Protein AF-0000000087656153 (afdb_homodimer)

InterPro domains:
  IPR001079 Galectin, carbohydrate recognition domain [PF00337] (10-89)
  IPR001079 Galectin, carbohydrate recognition domain [PS51304] (1-108)
  IPR001079 Galectin, carbohydrate recognition domain [SM00276] (2-106)
  IPR001079 Galectin, carbohydrate recognition domain [SM00908] (3-105)
  IPR001079 Galectin, carbohydrate recognition domain [cd00070] (10-89)
  IPR013320 Concanavalin A-like lectin/glucanase domain superfamily [SSF49899] (10-91)
  IPR044156 Galectin-like [PTHR11346] (10-90)

Foldseek 3Di:
DPPVVPPFDKDWDFDADPVGKTLKIWIKFAWDQDPDPPPRDIDFIFIWIWIGDPNDIDDIDTDDHRPDDPPWAKDWDWDDDQQWIWIWIGTPVGPDRSDTDTGRRGHD/DPPVVPPFDKDWDFDADPVGKTLKIWIKDAWDQDPDPDPRDIDFIFIWIWIADPNDIDDIDTDDHRPDDPPWAKDWDWDDDQQWIWIWIGTPVGPDGSDTDTGRRGDD

Solvent-accessible surface area (backbone atoms only — not comparable to full-atom values): 12040 Å² total; per-residue (Å²): 127,62,79,80,63,56,64,81,64,39,46,38,43,32,36,27,42,80,86,65,32,30,63,36,36,39,33,58,38,65,68,36,74,51,86,66,92,57,68,98,46,66,44,76,30,21,32,38,37,33,31,31,54,91,90,34,72,56,74,78,39,50,78,60,75,43,68,76,49,91,83,52,27,31,38,37,37,40,31,54,51,90,44,23,36,39,35,32,42,24,35,65,91,39,89,56,66,77,51,63,49,72,41,70,35,76,79,117,127,60,80,82,65,54,63,81,65,38,45,37,42,33,38,26,39,81,86,63,32,30,64,37,36,41,34,57,38,65,68,36,73,51,86,66,93,59,68,98,47,65,45,77,30,20,32,39,34,33,32,30,54,91,88,35,73,55,74,77,40,50,77,59,74,44,71,75,47,90,83,52,26,31,38,36,38,40,30,55,51,92,46,24,37,39,35,35,40,24,34,64,91,39,92,54,64,78,53,64,49,72,41,69,36,76,83,118

Structure (mmCIF, N/CA/C/O backbone):
data_AF-0000000087656153-model_v1
#
loop_
_entity.id
_entity.type
_entity.pdbx_description
1 polymer Galectin
#
loop_
_atom_site.group_PDB
_atom_site.id
_atom_site.type_symbol
_atom_site.label_atom_id
_atom_site.label_alt_id
_atom_site.label_comp_id
_atom_site.label_asym_id
_atom_site.label_entity_id
_atom_site.label_seq_id
_atom_site.pdbx_PDB_ins_code
_atom_site.Cartn_x
_atom_site.Cartn_y
_atom_site.Cartn_z
_atom_site.occupancy
_atom_site.B_iso_or_equiv
_atom_site.auth_seq_id
_atom_site.auth_comp_id
_atom_site.auth_asym_id
_atom_site.auth_atom_id
_atom_site.pdbx_PDB_model_num
ATOM 1 N N . MET A 1 1 ? 7.926 20.406 20.406 1 26.75 1 MET A N 1
ATOM 2 C CA . MET A 1 1 ? 8.109 19.219 19.578 1 26.75 1 MET A CA 1
ATOM 3 C C . MET A 1 1 ? 8.336 19.609 18.125 1 26.75 1 MET A C 1
ATOM 5 O O . MET A 1 1 ? 7.613 20.438 17.578 1 26.75 1 MET A O 1
ATOM 9 N N . ASP A 1 2 ? 9.578 19.625 17.562 1 32.78 2 ASP A N 1
ATOM 10 C CA . ASP A 1 2 ? 9.961 20.062 16.219 1 32.78 2 ASP A CA 1
ATOM 11 C C . ASP A 1 2 ? 8.961 19.578 15.18 1 32.78 2 ASP A C 1
ATOM 13 O O . ASP A 1 2 ? 8.688 18.391 15.086 1 32.78 2 ASP A O 1
ATOM 17 N N . PRO A 1 3 ? 8.055 20.359 14.781 1 37.44 3 PRO A N 1
ATOM 18 C CA . PRO A 1 3 ? 7.051 19.906 13.812 1 37.44 3 PRO A CA 1
ATOM 19 C C . PRO A 1 3 ? 7.645 19.062 12.688 1 37.44 3 PRO A C 1
ATOM 21 O O . PRO A 1 3 ? 6.914 18.359 11.992 1 37.44 3 PRO A O 1
ATOM 24 N N . ASN A 1 4 ? 8.844 19.328 12.281 1 39.09 4 ASN A N 1
ATOM 25 C CA . ASN A 1 4 ? 9.75 18.578 11.414 1 39.09 4 ASN A CA 1
ATOM 26 C C . ASN A 1 4 ? 10.164 17.25 12.047 1 39.09 4 ASN A C 1
ATOM 28 O O . ASN A 1 4 ? 10.922 16.484 11.445 1 39.09 4 ASN A O 1
ATOM 32 N N . ASP A 1 5 ? 10.359 17.188 13.289 1 42.78 5 ASP A N 1
ATOM 33 C CA . ASP A 1 5 ? 10.648 15.953 14.016 1 42.78 5 ASP A CA 1
ATOM 34 C C . ASP A 1 5 ? 9.602 14.883 13.719 1 42.78 5 ASP A C 1
ATOM 36 O O . ASP A 1 5 ? 9.242 14.094 14.594 1 42.78 5 ASP A O 1
ATOM 40 N N . VAL A 1 6 ? 8.586 15.227 12.781 1 44.97 6 VAL A N 1
ATOM 41 C CA . VAL A 1 6 ? 7.5 14.344 12.367 1 44.97 6 VAL A CA 1
ATOM 42 C C . VAL A 1 6 ? 8.016 12.906 12.242 1 44.97 6 VAL A C 1
ATOM 44 O O . VAL A 1 6 ? 8.961 12.641 11.5 1 44.97 6 VAL A O 1
ATOM 47 N N . GLY A 1 7 ? 8.18 12.227 13.281 1 53.41 7 GLY A N 1
ATOM 48 C CA . GLY A 1 7 ? 8.539 10.812 13.234 1 53.41 7 GLY A CA 1
ATOM 49 C C . GLY A 1 7 ? 8.414 10.219 11.844 1 53.41 7 GLY A C 1
ATOM 50 O O . GLY A 1 7 ? 7.652 10.719 11.008 1 53.41 7 GLY A O 1
ATOM 51 N N . SER A 1 8 ? 9.656 9.656 11.258 1 6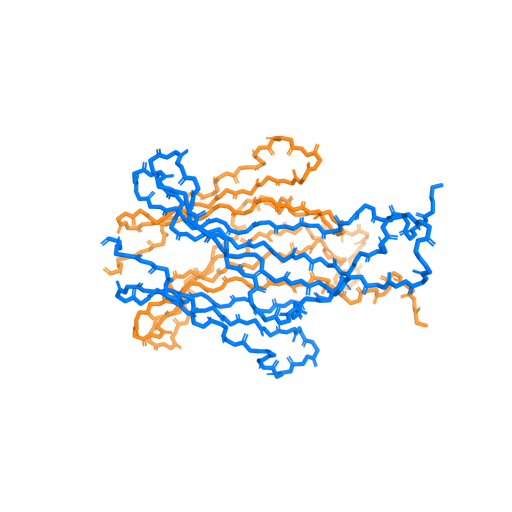5.31 8 SER A N 1
ATOM 52 C CA . SER A 1 8 ? 9.914 9.125 9.922 1 65.31 8 SER A CA 1
ATOM 53 C C . SER A 1 8 ? 8.727 8.312 9.422 1 65.31 8 SER A C 1
ATOM 55 O O . SER A 1 8 ? 8.266 7.387 10.094 1 65.31 8 SER A O 1
ATOM 57 N N . PHE A 1 9 ? 7.836 9.039 8.672 1 81 9 PHE A N 1
ATOM 58 C CA . PHE A 1 9 ? 6.781 8.312 7.977 1 81 9 PHE A CA 1
ATOM 59 C C . PHE A 1 9 ? 7.328 7.043 7.332 1 81 9 PHE A C 1
ATOM 61 O O . PHE A 1 9 ? 8.312 7.09 6.598 1 81 9 PHE A O 1
ATOM 68 N N . ARG A 1 10 ? 6.891 6.016 7.949 1 90.06 10 ARG A N 1
ATOM 69 C CA . ARG A 1 10 ? 7.266 4.707 7.426 1 90.06 10 ARG A CA 1
ATOM 70 C C . ARG A 1 10 ? 6.035 3.82 7.242 1 90.06 10 ARG A C 1
ATOM 72 O O . ARG A 1 10 ? 5.117 3.848 8.062 1 90.06 10 ARG A O 1
ATOM 79 N N . PHE A 1 11 ? 6.02 3.045 6.156 1 94.62 11 PHE A N 1
ATOM 80 C CA . PHE A 1 11 ? 4.922 2.096 6.023 1 94.62 11 PHE A CA 1
ATOM 81 C C . PHE A 1 11 ? 5.391 0.813 5.348 1 94.62 11 PHE A C 1
ATOM 83 O O . PHE A 1 11 ? 6.426 0.804 4.672 1 94.62 11 PHE A O 1
ATOM 90 N N . ASN A 1 12 ? 4.707 -0.235 5.664 1 96 12 ASN A N 1
ATOM 91 C CA . ASN A 1 12 ? 4.918 -1.533 5.031 1 96 12 ASN A CA 1
ATOM 92 C C . ASN A 1 12 ? 3.674 -2.006 4.285 1 96 12 ASN A C 1
ATOM 94 O O . ASN A 1 12 ? 2.551 -1.805 4.754 1 96 12 ASN A O 1
ATOM 98 N N . VAL A 1 13 ? 3.904 -2.584 3.18 1 96.12 13 VAL A N 1
ATOM 99 C CA . VAL A 1 13 ? 2.881 -3.375 2.506 1 96.12 13 VAL A CA 1
ATOM 100 C C . VAL A 1 13 ? 3.33 -4.832 2.412 1 96.12 13 VAL A C 1
ATOM 102 O O . VAL A 1 13 ? 4.375 -5.129 1.83 1 96.12 13 VAL A O 1
ATOM 105 N N . ASN A 1 14 ? 2.557 -5.707 3.029 1 95.25 14 ASN A N 1
ATOM 106 C CA . ASN A 1 14 ? 2.852 -7.133 3.016 1 95.25 14 ASN A CA 1
ATOM 107 C C . ASN A 1 14 ? 1.792 -7.922 2.25 1 95.25 14 ASN A C 1
ATOM 109 O O . ASN A 1 14 ? 0.604 -7.836 2.564 1 95.25 14 ASN A O 1
ATOM 113 N N . LEU A 1 15 ? 2.215 -8.602 1.21 1 94.38 15 LEU A N 1
ATOM 114 C CA . LEU A 1 15 ? 1.359 -9.57 0.54 1 94.38 15 LEU A CA 1
ATOM 115 C C . LEU A 1 15 ? 1.586 -10.977 1.099 1 94.38 15 LEU A C 1
ATOM 117 O O . LEU A 1 15 ? 2.691 -11.508 1.009 1 94.38 15 LEU A O 1
ATOM 121 N N . LEU A 1 16 ? 0.531 -11.5 1.577 1 92.62 16 LEU A N 1
ATOM 122 C CA . LEU A 1 16 ? 0.664 -12.789 2.256 1 92.62 16 LEU A CA 1
ATOM 123 C C . LEU A 1 16 ? 0.12 -13.922 1.388 1 92.62 16 LEU A C 1
ATOM 125 O O . LEU A 1 16 ? -0.883 -13.742 0.692 1 92.62 16 LEU A O 1
ATOM 129 N N . LYS A 1 17 ? 0.775 -15.016 1.55 1 90.56 17 LYS A N 1
ATOM 130 C CA . LYS A 1 17 ? 0.255 -16.266 0.994 1 90.56 17 LYS A CA 1
ATOM 131 C C . LYS A 1 17 ? -0.751 -16.906 1.942 1 90.56 17 LYS A C 1
ATOM 133 O O . LYS A 1 17 ? -0.911 -16.469 3.082 1 90.56 17 LYS A O 1
ATOM 138 N N . LYS A 1 18 ? -1.361 -17.906 1.398 1 87.44 18 LYS A N 1
ATOM 139 C CA . LYS A 1 18 ? -2.365 -18.625 2.182 1 87.44 18 LYS A CA 1
ATOM 140 C C . LYS A 1 18 ? -1.754 -19.219 3.447 1 87.44 18 LYS A C 1
ATOM 142 O O . LYS A 1 18 ? -2.404 -19.266 4.492 1 87.44 18 LYS A O 1
ATOM 147 N N . ASN A 1 19 ? -0.51 -19.609 3.361 1 90.5 19 ASN A N 1
ATOM 148 C CA . ASN A 1 19 ? 0.137 -20.281 4.48 1 90.5 19 ASN A CA 1
ATOM 149 C C . ASN A 1 19 ? 0.689 -19.281 5.496 1 90.5 19 ASN A C 1
ATOM 151 O O . ASN A 1 19 ? 1.312 -19.672 6.484 1 90.5 19 ASN A O 1
ATOM 155 N N . GLY A 1 20 ? 0.536 -18.062 5.195 1 91.31 20 GLY A N 1
ATOM 156 C CA . GLY A 1 20 ? 0.975 -17.047 6.137 1 91.31 20 GLY A CA 1
ATOM 157 C C . GLY A 1 20 ? 2.318 -16.438 5.777 1 91.31 20 GLY A C 1
ATOM 158 O O . GLY A 1 20 ? 2.73 -15.438 6.363 1 91.31 20 GLY A O 1
ATOM 159 N N . ASP A 1 21 ? 3.039 -17.125 4.852 1 93 21 ASP A N 1
ATOM 160 C CA . ASP A 1 21 ? 4.297 -16.547 4.387 1 93 21 ASP A CA 1
ATOM 161 C C . ASP A 1 21 ? 4.066 -15.18 3.752 1 93 21 ASP A C 1
ATOM 163 O O . ASP A 1 21 ? 2.996 -14.922 3.195 1 93 21 ASP A O 1
ATOM 167 N N . ILE A 1 22 ? 5.09 -14.328 3.943 1 94.5 22 ILE A N 1
ATOM 168 C CA . ILE A 1 22 ? 5.07 -13.062 3.229 1 94.5 22 ILE A CA 1
ATOM 169 C C . ILE A 1 22 ? 5.754 -13.219 1.873 1 94.5 22 ILE A C 1
ATOM 171 O O . ILE A 1 22 ? 6.973 -13.406 1.804 1 94.5 22 ILE A O 1
ATOM 175 N N . ALA A 1 23 ? 4.887 -13.141 0.835 1 92.62 23 ALA A N 1
ATOM 176 C CA . ALA A 1 23 ? 5.434 -13.273 -0.515 1 92.62 23 ALA A CA 1
ATOM 177 C C . ALA A 1 23 ? 6.203 -12.016 -0.919 1 92.62 23 ALA A C 1
ATOM 179 O O . ALA A 1 23 ? 7.215 -12.102 -1.616 1 92.62 23 ALA A O 1
ATOM 180 N N . LEU A 1 24 ? 5.734 -10.906 -0.471 1 93 24 LEU A N 1
ATOM 181 C CA . LEU A 1 24 ? 6.371 -9.625 -0.755 1 93 24 LEU A CA 1
ATOM 182 C C . LEU A 1 24 ? 6.227 -8.672 0.428 1 93 24 LEU A C 1
ATOM 184 O O . LEU A 1 24 ? 5.109 -8.359 0.849 1 93 24 LEU A O 1
ATOM 188 N N . HIS A 1 25 ? 7.312 -8.359 0.999 1 95 25 HIS A N 1
ATOM 189 C CA . HIS A 1 25 ? 7.441 -7.258 1.946 1 95 25 HIS A CA 1
ATOM 190 C C . HIS A 1 25 ? 7.984 -6.004 1.267 1 95 25 HIS A C 1
ATOM 192 O O . HIS A 1 25 ? 9.094 -6.02 0.722 1 95 25 HIS A O 1
ATOM 198 N N . PHE A 1 26 ? 7.184 -5.016 1.23 1 94.06 26 PHE A N 1
ATOM 199 C CA . PHE A 1 26 ? 7.488 -3.752 0.567 1 94.06 26 PHE A CA 1
ATOM 200 C C . PHE A 1 26 ? 7.578 -2.617 1.58 1 94.06 26 PHE A C 1
ATOM 202 O O . PHE A 1 26 ? 6.605 -2.318 2.275 1 94.06 26 PHE A O 1
ATOM 209 N N . ASN A 1 27 ? 8.82 -1.964 1.619 1 94.88 27 ASN A N 1
ATOM 210 C CA . ASN A 1 27 ? 9.07 -0.984 2.67 1 94.88 27 ASN A CA 1
ATOM 211 C C . ASN A 1 27 ? 9.914 0.18 2.158 1 94.88 27 ASN A C 1
ATOM 213 O O . ASN A 1 27 ? 11.141 0.086 2.102 1 94.88 27 ASN A O 1
ATOM 217 N N . PRO A 1 28 ? 9.289 1.3 1.807 1 93.69 28 PRO A N 1
ATOM 218 C CA . PRO A 1 28 ? 10.055 2.488 1.429 1 93.69 28 PRO A CA 1
ATOM 219 C C . PRO A 1 28 ? 10.766 3.135 2.615 1 93.69 28 PRO A C 1
ATOM 221 O O . PRO A 1 28 ? 10.164 3.314 3.678 1 93.69 28 PRO A O 1
ATOM 224 N N . ARG A 1 29 ? 12.008 3.369 2.42 1 92.31 29 ARG A N 1
ATOM 225 C CA . ARG A 1 29 ? 12.82 4.094 3.387 1 92.31 29 ARG A CA 1
ATOM 226 C C . ARG A 1 29 ? 13.195 5.477 2.859 1 92.31 29 ARG A C 1
ATOM 228 O O . ARG A 1 29 ? 13.602 5.617 1.704 1 92.31 29 ARG A O 1
ATOM 235 N N . PHE A 1 30 ? 13 6.449 3.715 1 91.5 30 PHE A N 1
ATOM 236 C CA . PHE A 1 30 ? 13.242 7.816 3.268 1 91.5 30 PHE A CA 1
ATOM 237 C C . PHE A 1 30 ? 14.648 8.266 3.658 1 91.5 30 PHE A C 1
ATOM 239 O O . PHE A 1 30 ? 15.32 7.602 4.445 1 91.5 30 PHE A O 1
ATOM 246 N N . ASP A 1 31 ? 14.945 9.445 3.004 1 89.81 31 ASP A N 1
ATOM 247 C CA . ASP A 1 31 ? 16.281 9.969 3.244 1 89.81 31 ASP A CA 1
ATOM 248 C C . ASP A 1 31 ? 16.547 10.164 4.738 1 89.81 31 ASP A C 1
ATOM 250 O O . ASP A 1 31 ? 15.648 10.586 5.477 1 89.81 31 ASP A O 1
ATOM 254 N N . GLU A 1 32 ? 17.719 9.703 5.137 1 85.06 32 GLU A N 1
ATOM 255 C CA . GLU A 1 32 ? 18.094 9.867 6.539 1 85.06 32 GLU A CA 1
ATOM 256 C C . GLU A 1 32 ? 19.422 10.609 6.668 1 85.06 32 GLU A C 1
ATOM 258 O O . GLU A 1 32 ? 20.328 10.43 5.848 1 85.06 32 GLU A O 1
ATOM 263 N N . LYS A 1 33 ? 19.406 11.516 7.68 1 82.69 33 LYS A N 1
ATOM 264 C CA . LYS A 1 33 ? 20.688 12.148 7.977 1 82.69 33 LYS A CA 1
ATOM 265 C C . LYS A 1 33 ? 21.672 11.141 8.57 1 82.69 33 LYS A C 1
ATOM 267 O O . LYS A 1 33 ? 21.312 10.336 9.43 1 82.69 33 LYS A O 1
ATOM 272 N N . ALA A 1 34 ? 22.797 11.016 7.941 1 74.75 34 ALA A N 1
ATOM 273 C CA . ALA A 1 34 ? 23.797 10.086 8.469 1 74.75 34 ALA A CA 1
ATOM 274 C C . ALA A 1 34 ? 24.172 10.445 9.906 1 74.75 34 ALA A C 1
ATOM 276 O O . ALA A 1 34 ? 24.297 11.617 10.25 1 74.75 34 ALA A O 1
ATOM 277 N N . LYS A 1 35 ? 24.031 9.32 10.75 1 66 35 LYS A N 1
ATOM 278 C CA . LYS A 1 35 ? 24.391 9.445 12.156 1 66 35 LYS A CA 1
ATOM 279 C C . LYS A 1 35 ? 25.906 9.484 12.336 1 66 35 LYS A C 1
ATOM 281 O O . LYS A 1 35 ? 26.641 8.805 11.617 1 66 35 LYS A O 1
ATOM 286 N N . GLY A 1 36 ? 26.453 10.453 13.078 1 64.44 36 GLY A N 1
ATOM 287 C CA . GLY A 1 36 ? 27.844 10.586 13.469 1 64.44 36 GLY A CA 1
ATOM 288 C C . GLY A 1 36 ? 28.516 11.82 12.891 1 64.44 36 GLY A C 1
ATOM 289 O O . GLY A 1 36 ? 27.844 12.672 12.305 1 64.44 36 GLY A O 1
ATOM 290 N N . PHE A 1 37 ? 29.812 11.773 13.156 1 66.38 37 PHE A N 1
ATOM 291 C CA . PHE A 1 37 ? 30.781 12.844 12.938 1 66.38 37 PHE A CA 1
ATOM 292 C C . PHE A 1 37 ? 30.922 13.148 11.445 1 66.38 37 PHE A C 1
ATOM 294 O O . PHE A 1 37 ? 31.719 13.992 11.055 1 66.38 37 PHE A O 1
ATOM 301 N N . ILE A 1 38 ? 30.406 12.289 10.773 1 61.5 38 ILE A N 1
ATOM 302 C CA . ILE A 1 38 ? 30.578 12.508 9.344 1 61.5 38 ILE A CA 1
ATOM 303 C C . ILE A 1 38 ? 29.609 13.594 8.867 1 61.5 38 ILE A C 1
ATOM 305 O O . ILE A 1 38 ? 28.422 13.586 9.234 1 61.5 38 ILE A O 1
ATOM 309 N N . CYS A 1 39 ? 29.984 14.68 8.266 1 63.16 39 CYS A N 1
ATOM 310 C CA . CYS A 1 39 ? 29.359 15.859 7.676 1 63.16 39 CYS A CA 1
ATOM 311 C C . CYS A 1 39 ? 27.969 15.539 7.148 1 63.16 39 CYS A C 1
ATOM 313 O O . CYS A 1 39 ? 27.609 14.367 7.016 1 63.16 39 CYS A O 1
ATOM 315 N N . GLY A 1 40 ? 27.125 16.594 6.762 1 67.31 40 GLY A N 1
ATOM 316 C CA . GLY A 1 40 ? 25.828 16.875 6.148 1 67.31 40 GLY A CA 1
ATOM 317 C C . GLY A 1 40 ? 25.438 15.859 5.09 1 67.31 40 GLY A C 1
ATOM 318 O O . GLY A 1 40 ? 24.766 16.203 4.121 1 67.31 40 GLY A O 1
ATOM 319 N N . LYS A 1 41 ? 26.109 14.539 5.367 1 82.62 41 LYS A N 1
ATOM 320 C CA . LYS A 1 41 ? 25.75 13.664 4.254 1 82.62 41 LYS A CA 1
ATOM 321 C C . LYS A 1 41 ? 24.375 13.062 4.441 1 82.62 41 LYS A C 1
ATOM 323 O O . LYS A 1 41 ? 24 12.672 5.547 1 82.62 41 LYS A O 1
ATOM 328 N N . ILE A 1 42 ? 23.547 13.008 3.494 1 86.69 42 ILE A N 1
ATOM 329 C CA . ILE A 1 42 ? 22.219 12.422 3.465 1 86.69 42 ILE A CA 1
ATOM 330 C C . ILE A 1 42 ? 22.266 11.055 2.789 1 86.69 42 ILE A C 1
ATOM 332 O O . ILE A 1 42 ? 22.781 10.922 1.679 1 86.69 42 ILE A O 1
ATOM 336 N N . LYS A 1 43 ? 22.031 9.961 3.613 1 87.31 43 LYS A N 1
ATOM 337 C CA . LYS A 1 43 ? 21.812 8.664 2.992 1 87.31 43 LYS A CA 1
ATOM 338 C C . LYS A 1 43 ? 20.516 8.641 2.188 1 87.31 43 LYS A C 1
ATOM 340 O O . LYS A 1 43 ? 19.438 8.875 2.736 1 87.31 43 LYS A O 1
ATOM 345 N N . PRO A 1 44 ? 20.672 8.406 0.868 1 90.69 44 PRO A N 1
ATOM 346 C CA . PRO A 1 44 ? 19.453 8.391 0.062 1 90.69 44 PRO A CA 1
ATOM 347 C C . PRO A 1 44 ? 18.516 7.25 0.44 1 90.69 44 PRO A C 1
ATOM 349 O O . PRO A 1 44 ? 18.969 6.152 0.777 1 90.69 44 PRO A O 1
ATOM 352 N N . GLY A 1 45 ? 17.266 7.59 0.423 1 91.31 45 GLY A N 1
ATOM 353 C CA . GLY A 1 45 ? 16.25 6.578 0.663 1 91.31 45 GLY A CA 1
ATOM 354 C C . GLY A 1 45 ? 16.234 5.488 -0.392 1 91.31 45 GLY A C 1
ATOM 355 O O . GLY A 1 45 ? 16.859 5.629 -1.446 1 91.31 45 GLY A O 1
ATOM 356 N N . CYS A 1 46 ? 15.562 4.375 -0.116 1 92 46 CYS A N 1
ATOM 357 C CA . CYS A 1 46 ? 15.367 3.246 -1.021 1 92 46 CYS A CA 1
ATOM 358 C C . CYS A 1 46 ? 14.078 2.498 -0.69 1 92 46 CYS A C 1
ATOM 360 O O . CYS A 1 46 ? 13.367 2.863 0.249 1 92 46 CYS A O 1
ATOM 362 N N . VAL A 1 47 ? 13.797 1.538 -1.59 1 92.56 47 VAL A N 1
ATOM 363 C CA . VAL A 1 47 ? 12.664 0.668 -1.296 1 92.56 47 VAL A CA 1
ATOM 364 C C . VAL A 1 47 ? 13.156 -0.74 -0.976 1 92.56 47 VAL A C 1
ATOM 366 O O . VAL A 1 47 ? 13.734 -1.411 -1.833 1 92.56 47 VAL A O 1
ATOM 369 N N . ILE A 1 48 ? 12.898 -1.096 0.332 1 93.25 48 ILE A N 1
ATOM 370 C CA . ILE A 1 48 ? 13.25 -2.459 0.708 1 93.25 48 ILE A CA 1
ATOM 371 C C . ILE A 1 48 ? 12.188 -3.428 0.196 1 93.25 48 ILE A C 1
ATOM 373 O O . ILE A 1 48 ? 10.984 -3.172 0.331 1 93.25 48 ILE A O 1
ATOM 377 N N . ARG A 1 49 ? 12.656 -4.508 -0.508 1 92.75 49 ARG A N 1
ATOM 378 C CA . ARG A 1 49 ? 11.828 -5.641 -0.892 1 92.75 49 ARG A CA 1
ATOM 379 C C . ARG A 1 49 ? 12.406 -6.949 -0.368 1 92.75 49 ARG A C 1
ATOM 381 O O . ARG A 1 49 ? 13.617 -7.16 -0.416 1 92.75 49 ARG A O 1
ATOM 388 N N . ASN A 1 50 ? 11.531 -7.688 0.234 1 93.38 50 ASN A N 1
ATOM 389 C CA . ASN A 1 50 ? 11.961 -8.953 0.831 1 93.38 50 ASN A CA 1
ATOM 390 C C . ASN A 1 50 ? 10.805 -9.938 0.94 1 93.38 50 ASN A C 1
ATOM 392 O O . ASN A 1 50 ? 9.672 -9.625 0.571 1 93.38 50 ASN A O 1
ATOM 396 N N . SER A 1 51 ? 11.125 -11.172 1.224 1 92.62 51 SER A N 1
ATOM 397 C CA . SER A 1 51 ? 10.125 -12.195 1.491 1 92.62 51 SER A CA 1
ATOM 398 C C . SER A 1 51 ? 10.383 -12.898 2.82 1 92.62 51 SER A C 1
ATOM 400 O O . SER A 1 51 ? 11.508 -12.867 3.332 1 92.62 51 SER A O 1
ATOM 402 N N . LEU A 1 52 ? 9.398 -13.312 3.434 1 94.44 52 LEU A N 1
ATOM 403 C CA . LEU A 1 52 ? 9.469 -14.141 4.637 1 94.44 52 LEU A CA 1
ATOM 404 C C . LEU A 1 52 ? 8.906 -15.531 4.375 1 94.44 52 LEU A C 1
ATOM 406 O O . LEU A 1 52 ? 7.707 -15.688 4.141 1 94.44 52 LEU A O 1
ATOM 410 N N . VAL A 1 53 ? 9.789 -16.484 4.406 1 93.25 53 VAL A N 1
ATOM 411 C CA . VAL A 1 53 ? 9.406 -17.859 4.113 1 93.25 53 VAL A CA 1
ATOM 412 C C . VAL A 1 53 ? 9.742 -18.75 5.305 1 93.25 53 VAL A C 1
ATOM 414 O O . VAL A 1 53 ? 10.891 -18.781 5.754 1 93.25 53 VAL A O 1
ATOM 417 N N . ASN A 1 54 ? 8.719 -19.391 5.789 1 95 54 ASN A N 1
ATOM 418 C CA . ASN A 1 54 ? 8.883 -20.281 6.934 1 95 54 ASN A CA 1
ATOM 419 C C . ASN A 1 54 ? 9.562 -19.578 8.102 1 95 54 ASN A C 1
ATOM 421 O O . ASN A 1 54 ? 10.484 -20.109 8.719 1 95 54 ASN A O 1
ATOM 425 N N . GLY A 1 55 ? 9.188 -18.391 8.242 1 94.56 55 GLY A N 1
ATOM 426 C CA . GLY A 1 55 ? 9.656 -17.609 9.375 1 94.56 55 GLY A CA 1
ATOM 427 C C . GLY A 1 55 ? 11.047 -17.047 9.172 1 94.56 55 GLY A C 1
ATOM 428 O O . GLY A 1 55 ? 11.68 -16.578 10.125 1 94.56 55 GLY A O 1
ATOM 429 N N . GLU A 1 56 ? 11.531 -17.172 8.023 1 95.88 56 GLU A N 1
ATOM 430 C CA . GLU A 1 56 ? 12.867 -16.656 7.734 1 95.88 56 GLU A CA 1
ATOM 431 C C . GLU A 1 56 ? 12.828 -15.617 6.625 1 95.88 56 GLU A C 1
ATOM 433 O O . GLU A 1 56 ? 12.219 -15.844 5.574 1 95.88 56 GLU A O 1
ATOM 438 N N . TRP A 1 57 ? 13.453 -14.531 6.984 1 95.06 57 TRP A N 1
ATOM 439 C CA . TRP A 1 57 ? 13.57 -13.508 5.949 1 95.06 57 TRP A CA 1
ATOM 440 C C . TRP A 1 57 ? 14.547 -13.953 4.863 1 95.06 57 TRP A C 1
ATOM 442 O O . TRP A 1 57 ? 15.578 -14.555 5.156 1 95.06 57 TRP A O 1
ATOM 452 N N . GLY A 1 58 ? 14.164 -13.562 3.617 1 92.5 58 GLY A N 1
ATOM 453 C CA . GLY A 1 58 ? 15.109 -13.758 2.525 1 92.5 58 GLY A CA 1
ATOM 454 C C . GLY A 1 58 ? 16.141 -12.656 2.422 1 92.5 58 GLY A C 1
ATOM 455 O O . GLY A 1 58 ? 16.422 -11.961 3.402 1 92.5 58 GLY A O 1
ATOM 456 N N . ASN A 1 59 ? 16.781 -12.602 1.21 1 90.12 59 ASN A N 1
ATOM 457 C CA . ASN A 1 59 ? 17.703 -11.508 0.951 1 90.12 59 ASN A CA 1
ATOM 458 C C . ASN A 1 59 ? 16.969 -10.211 0.637 1 90.12 59 ASN A C 1
ATOM 460 O O . ASN A 1 59 ? 16.109 -10.172 -0.243 1 90.12 59 ASN A O 1
ATOM 464 N N . GLU A 1 60 ? 17.391 -9.211 1.37 1 89.38 60 GLU A N 1
ATOM 465 C CA . GLU A 1 60 ? 16.781 -7.91 1.122 1 89.38 60 GLU A CA 1
ATOM 466 C C . GLU A 1 60 ? 17.234 -7.336 -0.217 1 89.38 60 GLU A C 1
ATOM 468 O O . GLU A 1 60 ? 18.438 -7.371 -0.543 1 89.38 60 GLU A O 1
ATOM 473 N N . GLU A 1 61 ? 16.25 -6.914 -0.944 1 88.44 61 GLU A N 1
ATOM 474 C CA . GLU A 1 61 ? 16.516 -6.145 -2.152 1 88.44 61 GLU A CA 1
ATOM 475 C C . GLU A 1 61 ? 16.328 -4.648 -1.91 1 88.44 61 GLU A C 1
ATOM 477 O O . GLU A 1 61 ? 15.312 -4.227 -1.36 1 88.44 61 GLU A O 1
ATOM 482 N N . ARG A 1 62 ? 17.297 -3.809 -2.332 1 88.75 62 ARG A N 1
ATOM 483 C CA . ARG A 1 62 ? 17.266 -2.383 -2.02 1 88.75 62 ARG A CA 1
ATOM 484 C C . ARG A 1 62 ? 17.531 -1.547 -3.27 1 88.75 62 ARG A C 1
ATOM 486 O O . ARG A 1 62 ? 17.594 -0.318 -3.197 1 88.75 62 ARG A O 1
ATOM 493 N N . GLU A 1 63 ? 17.688 -2.209 -4.285 1 84.81 63 GLU A N 1
ATOM 494 C CA . GLU A 1 63 ? 18.031 -1.481 -5.5 1 84.81 63 GLU A CA 1
ATOM 495 C C . GLU A 1 63 ? 16.906 -0.549 -5.93 1 84.81 63 GLU A C 1
ATOM 497 O O . GLU A 1 63 ? 15.727 -0.886 -5.789 1 84.81 63 GLU A O 1
ATOM 502 N N . GLY A 1 64 ? 17.359 0.66 -6.426 1 83.12 64 GLY A N 1
ATOM 503 C CA . GLY A 1 64 ? 16.422 1.644 -6.922 1 83.12 64 GLY A CA 1
ATOM 504 C C . GLY A 1 64 ? 16.219 2.812 -5.977 1 83.12 64 GLY A C 1
ATOM 505 O O . GLY A 1 64 ? 16.5 2.707 -4.781 1 83.12 64 GLY A O 1
ATOM 506 N N . LYS A 1 65 ? 15.789 3.875 -6.605 1 86.06 65 LYS A N 1
ATOM 507 C CA . LYS A 1 65 ? 15.484 5.059 -5.805 1 86.06 65 LYS A CA 1
ATOM 508 C C . LYS A 1 65 ? 14.125 4.93 -5.129 1 86.06 65 LYS A C 1
ATOM 510 O O . LYS A 1 65 ? 13.281 4.148 -5.57 1 86.06 65 LYS A O 1
ATOM 515 N N . ASN A 1 66 ? 13.977 5.648 -4.031 1 90.25 66 ASN A N 1
ATOM 516 C CA . ASN A 1 66 ? 12.672 5.746 -3.387 1 90.25 66 ASN A CA 1
ATOM 517 C C . ASN A 1 66 ? 11.766 6.734 -4.109 1 90.25 66 ASN A C 1
ATOM 519 O O . ASN A 1 66 ? 12.016 7.941 -4.094 1 90.25 66 ASN A O 1
ATOM 523 N N . PRO A 1 67 ? 10.703 6.273 -4.691 1 89.81 67 PRO A N 1
ATOM 524 C CA . PRO A 1 67 ? 9.836 7.16 -5.473 1 89.81 67 PRO A CA 1
ATOM 525 C C . PRO A 1 67 ? 8.82 7.902 -4.609 1 89.81 67 PRO A C 1
ATOM 527 O O . PRO A 1 67 ? 8.07 8.742 -5.117 1 89.81 67 PRO A O 1
ATOM 530 N N . PHE A 1 68 ? 8.781 7.656 -3.365 1 90.06 68 PHE A N 1
ATOM 531 C CA . PHE A 1 68 ? 7.801 8.258 -2.465 1 90.06 68 PHE A CA 1
ATOM 532 C C . PHE A 1 68 ? 8.305 9.594 -1.932 1 90.06 68 PHE A C 1
ATOM 534 O O . PHE A 1 68 ? 9.5 9.758 -1.681 1 90.06 68 PHE A O 1
ATOM 541 N N . GLU A 1 69 ? 7.391 10.461 -1.89 1 86.38 69 GLU A N 1
ATOM 542 C CA . GLU A 1 69 ? 7.652 11.75 -1.255 1 86.38 69 GLU A CA 1
ATOM 543 C C . GLU A 1 69 ? 6.742 11.961 -0.048 1 86.38 69 GLU A C 1
ATOM 545 O O . GLU A 1 69 ? 5.543 11.695 -0.112 1 86.38 69 GLU A O 1
ATOM 550 N N . ARG A 1 70 ? 7.375 12.352 1.006 1 84.06 70 ARG A N 1
ATOM 551 C CA . ARG A 1 70 ? 6.598 12.578 2.221 1 84.06 70 ARG A CA 1
ATOM 552 C C . ARG A 1 70 ? 5.453 13.555 1.966 1 84.06 70 ARG A C 1
ATOM 554 O O . ARG A 1 70 ? 5.656 14.617 1.374 1 84.06 70 ARG A O 1
ATOM 561 N N . GLY A 1 71 ? 4.27 13.125 2.426 1 81.81 71 GLY A N 1
ATOM 562 C CA . GLY A 1 71 ? 3.117 14.008 2.322 1 81.81 71 GLY A CA 1
ATOM 563 C C . GLY A 1 71 ? 2.496 14.016 0.938 1 81.81 71 GLY A C 1
ATOM 564 O O . GLY A 1 71 ? 1.521 14.734 0.693 1 81.81 71 GLY A O 1
ATOM 565 N N . VAL A 1 72 ? 3.084 13.422 0.009 1 86.56 72 VAL A N 1
ATOM 566 C CA . VAL A 1 72 ? 2.564 13.344 -1.353 1 86.56 72 VAL A CA 1
ATOM 567 C C . VAL A 1 72 ? 1.92 11.977 -1.582 1 86.56 72 VAL A C 1
ATOM 569 O O . VAL A 1 72 ? 2.496 10.945 -1.229 1 86.56 72 VAL A O 1
ATOM 572 N N . GLY A 1 73 ? 0.705 12.016 -2.121 1 90.25 73 GLY A N 1
ATOM 573 C CA . GLY A 1 73 ? 0.012 10.773 -2.445 1 90.25 73 GLY A CA 1
ATOM 574 C C . GLY A 1 73 ? 0.69 9.984 -3.549 1 90.25 73 GLY A C 1
ATOM 575 O O . GLY A 1 73 ? 1.646 10.461 -4.164 1 90.25 73 GLY A O 1
ATOM 576 N N . PHE A 1 74 ? 0.185 8.734 -3.773 1 91.69 74 PHE A N 1
ATOM 577 C CA . PHE A 1 74 ? 0.807 7.875 -4.773 1 91.69 74 PHE A CA 1
ATOM 578 C C . PHE A 1 74 ? -0.163 6.797 -5.238 1 91.69 74 PHE A C 1
ATOM 580 O O . PHE A 1 74 ? -1.156 6.516 -4.562 1 91.69 74 PHE A O 1
ATOM 587 N N . ASP A 1 75 ? 0.153 6.328 -6.379 1 93.69 75 ASP A N 1
ATOM 588 C CA . ASP A 1 75 ? -0.454 5.09 -6.859 1 93.69 75 ASP A CA 1
ATOM 589 C C . ASP A 1 75 ? 0.552 3.941 -6.84 1 93.69 75 ASP A C 1
ATOM 591 O O . ASP A 1 75 ? 1.593 4.008 -7.5 1 93.69 75 ASP A O 1
ATOM 595 N N . LEU A 1 76 ? 0.292 2.959 -6.055 1 94.81 76 LEU A N 1
ATOM 596 C CA . LEU A 1 76 ? 1.106 1.751 -6.016 1 94.81 76 LEU A CA 1
ATOM 597 C C . LEU A 1 76 ? 0.422 0.61 -6.762 1 94.81 76 LEU A C 1
ATOM 599 O O . LEU A 1 76 ? -0.72 0.26 -6.457 1 94.81 76 LEU A O 1
ATOM 603 N N . GLU A 1 77 ? 1.12 0.083 -7.758 1 93.88 77 GLU A N 1
ATOM 604 C CA . GLU A 1 77 ? 0.614 -1.057 -8.516 1 93.88 77 GLU A CA 1
ATOM 605 C C . GLU A 1 77 ? 1.505 -2.281 -8.336 1 93.88 77 GLU A C 1
ATOM 607 O O . GLU A 1 77 ? 2.717 -2.211 -8.539 1 93.88 77 GLU A O 1
ATOM 612 N N . ILE A 1 78 ? 0.887 -3.352 -7.898 1 93 78 ILE A N 1
ATOM 613 C CA . ILE A 1 78 ? 1.603 -4.613 -7.738 1 93 78 ILE A CA 1
ATOM 614 C C . ILE A 1 78 ? 0.991 -5.672 -8.656 1 93 78 ILE A C 1
ATOM 616 O O . ILE A 1 78 ? -0.189 -6.008 -8.523 1 93 78 ILE A O 1
ATOM 620 N N . LYS A 1 79 ? 1.791 -6.156 -9.523 1 90.31 79 LYS A N 1
ATOM 621 C CA . LYS A 1 79 ? 1.36 -7.18 -10.469 1 90.31 79 LYS A CA 1
ATOM 622 C C . LYS A 1 79 ? 1.984 -8.531 -10.141 1 90.31 79 LYS A C 1
ATOM 624 O O . LYS A 1 79 ? 3.207 -8.648 -10.031 1 90.31 79 LYS A O 1
ATOM 629 N N . ASN A 1 80 ? 1.018 -9.461 -9.922 1 83.25 80 ASN A N 1
ATOM 630 C CA . ASN A 1 80 ? 1.488 -10.812 -9.641 1 83.25 80 ASN A CA 1
ATOM 631 C C . ASN A 1 80 ? 1.81 -11.57 -10.93 1 83.25 80 ASN A C 1
ATOM 633 O O . ASN A 1 80 ? 0.911 -11.891 -11.711 1 83.25 80 ASN A O 1
ATOM 637 N N . GLU A 1 81 ? 3.061 -11.805 -11.117 1 82.25 81 GLU A N 1
ATOM 638 C CA . GLU A 1 81 ? 3.5 -12.633 -12.234 1 82.25 81 GLU A CA 1
ATOM 639 C C . GLU A 1 81 ? 3.861 -14.047 -11.766 1 82.25 81 GLU A C 1
ATOM 641 O O . GLU A 1 81 ? 3.715 -14.367 -10.586 1 82.25 81 GLU A O 1
ATOM 646 N N . GLU A 1 82 ? 4.184 -14.961 -12.672 1 77.19 82 GLU A N 1
ATOM 647 C CA . GLU A 1 82 ? 4.43 -16.359 -12.375 1 77.19 82 GLU A CA 1
ATOM 648 C C . GLU A 1 82 ? 5.531 -16.516 -11.328 1 77.19 82 GLU A C 1
ATOM 650 O O . GLU A 1 82 ? 5.418 -17.344 -10.414 1 77.19 82 GLU A O 1
ATOM 655 N N . TYR A 1 83 ? 6.523 -15.891 -11.336 1 73.5 83 TYR A N 1
ATOM 656 C CA . TYR A 1 83 ? 7.625 -16.125 -10.414 1 73.5 83 TYR A CA 1
ATOM 657 C C . TYR A 1 83 ? 8.125 -14.82 -9.82 1 73.5 83 TYR A C 1
ATOM 659 O O . TYR A 1 83 ? 9.172 -14.789 -9.156 1 73.5 83 TYR A O 1
ATOM 667 N N . ALA A 1 84 ? 7.402 -13.75 -10.07 1 79.81 84 ALA A N 1
ATOM 668 C CA . ALA A 1 84 ? 7.875 -12.445 -9.609 1 79.81 84 ALA A CA 1
ATOM 669 C C . ALA A 1 84 ? 6.715 -11.461 -9.461 1 79.81 84 ALA A C 1
ATOM 671 O O . ALA A 1 84 ? 5.613 -11.719 -9.953 1 79.81 84 ALA A O 1
ATOM 672 N N . PHE A 1 85 ? 7.035 -10.461 -8.703 1 87 85 PHE A N 1
ATOM 673 C CA . PHE A 1 85 ? 6.129 -9.32 -8.656 1 87 85 PHE A CA 1
ATOM 674 C C . PHE A 1 85 ? 6.691 -8.148 -9.453 1 87 85 PHE A C 1
ATOM 676 O O . PHE A 1 85 ? 7.891 -7.875 -9.398 1 87 85 PHE A O 1
ATOM 683 N N . GLN A 1 86 ? 5.883 -7.578 -10.234 1 88.19 86 GLN A N 1
ATOM 684 C CA . GLN A 1 86 ? 6.184 -6.266 -10.797 1 88.19 86 GLN A CA 1
ATOM 685 C C . GLN A 1 86 ? 5.516 -5.156 -9.984 1 88.19 86 GLN A C 1
ATOM 687 O O . GLN A 1 86 ? 4.301 -5.168 -9.797 1 88.19 86 GLN A O 1
ATOM 692 N N . VAL A 1 87 ? 6.383 -4.293 -9.492 1 91.31 87 VAL A N 1
ATOM 693 C CA . VAL A 1 87 ? 5.863 -3.209 -8.664 1 91.31 87 VAL A CA 1
ATOM 694 C C . VAL A 1 87 ? 6.129 -1.869 -9.344 1 91.31 87 VAL A C 1
ATOM 696 O O . VAL A 1 87 ? 7.238 -1.614 -9.82 1 91.31 87 VAL A O 1
ATOM 699 N N . SER A 1 88 ? 5.059 -1.036 -9.461 1 91.25 88 SER A N 1
ATOM 700 C CA . SER A 1 88 ? 5.176 0.31 -10.008 1 91.25 88 SER A CA 1
ATOM 701 C C . SER A 1 88 ? 4.562 1.345 -9.07 1 91.25 88 SER A C 1
ATOM 703 O O . SER A 1 88 ? 3.521 1.098 -8.461 1 91.25 88 SER A O 1
ATOM 705 N N . VAL A 1 89 ? 5.289 2.43 -8.961 1 92.31 89 VAL A N 1
ATOM 706 C CA . VAL A 1 89 ? 4.805 3.52 -8.125 1 92.31 89 VAL A CA 1
ATOM 707 C C . VAL A 1 89 ? 4.734 4.809 -8.938 1 92.31 89 VAL A C 1
ATOM 709 O O . VAL A 1 89 ? 5.672 5.137 -9.672 1 92.31 89 VAL A O 1
ATOM 712 N N . ALA A 1 90 ? 3.621 5.578 -8.836 1 89.94 90 ALA A N 1
ATOM 713 C CA . ALA A 1 90 ? 3.445 6.898 -9.43 1 89.94 90 ALA A CA 1
ATOM 714 C C . ALA A 1 90 ? 3.016 7.922 -8.383 1 89.94 90 ALA A C 1
ATOM 716 O O . ALA A 1 90 ? 1.893 7.863 -7.875 1 89.94 90 ALA A O 1
ATOM 717 N N . PRO A 1 91 ? 3.949 8.812 -8.086 1 86.56 91 PRO A N 1
ATOM 718 C CA . PRO A 1 91 ? 3.496 9.883 -7.199 1 86.56 91 PRO A CA 1
ATOM 719 C C . PRO A 1 91 ? 2.348 10.695 -7.793 1 86.56 91 PRO A C 1
ATOM 721 O O . PRO A 1 91 ? 2.246 10.828 -9.016 1 86.56 91 PRO A O 1
ATOM 724 N N . ALA A 1 92 ? 1.411 11.164 -6.938 1 82.62 92 ALA A N 1
ATOM 725 C CA . ALA A 1 92 ? 0.192 11.844 -7.367 1 82.62 92 ALA A CA 1
ATOM 726 C C . ALA A 1 92 ? 0.514 13.008 -8.305 1 82.62 92 ALA A C 1
ATOM 728 O O . ALA A 1 92 ? -0.242 13.289 -9.234 1 82.62 92 ALA A O 1
ATOM 729 N N . TYR A 1 93 ? 1.49 13.82 -8.102 1 76.31 93 TYR A N 1
ATOM 730 C CA . TYR A 1 93 ? 1.705 15.008 -8.922 1 76.31 93 TYR A CA 1
ATOM 731 C C . TYR A 1 93 ? 2.434 14.656 -10.211 1 76.31 93 TYR A C 1
ATOM 733 O O . TYR A 1 93 ? 2.516 15.469 -11.125 1 76.31 93 TYR A O 1
ATOM 741 N N . THR A 1 94 ? 3.031 13.492 -10.266 1 65.81 94 THR A N 1
ATOM 742 C CA . THR A 1 94 ? 3.75 13.102 -11.469 1 65.81 94 THR A CA 1
ATOM 743 C C . THR A 1 94 ? 3.084 11.898 -12.133 1 65.81 94 THR A C 1
ATOM 745 O O . THR A 1 94 ? 2.641 10.969 -11.445 1 65.81 94 THR A O 1
ATOM 748 N N . ALA A 1 95 ? 2.537 12.18 -13.273 1 60.25 95 ALA A N 1
ATOM 749 C CA . ALA A 1 95 ? 2.031 11.039 -14.039 1 60.25 95 ALA A CA 1
ATOM 750 C C . ALA A 1 95 ? 3.156 10.07 -14.383 1 60.25 95 ALA A C 1
ATOM 752 O O . ALA A 1 95 ? 2.902 8.961 -14.867 1 60.25 95 ALA A O 1
ATOM 753 N N . GLU A 1 96 ? 4.414 10.531 -14 1 61.88 96 GLU A N 1
ATOM 754 C CA . GLU A 1 96 ? 5.488 9.664 -14.477 1 61.88 96 GLU A CA 1
ATOM 755 C C . GLU A 1 96 ? 5.727 8.5 -13.516 1 61.88 96 GLU A C 1
ATOM 757 O O . GLU A 1 96 ? 5.773 8.695 -12.297 1 61.88 96 GLU A O 1
ATOM 762 N N . ASP A 1 97 ? 5.516 7.281 -13.969 1 60.66 97 ASP A N 1
ATOM 763 C CA . ASP A 1 97 ? 5.895 6.062 -13.266 1 60.66 97 ASP A CA 1
ATOM 764 C C . ASP A 1 97 ? 7.395 6.039 -12.977 1 60.66 97 ASP A C 1
ATOM 766 O O . ASP A 1 97 ? 8.211 5.988 -13.898 1 60.66 97 ASP A O 1
ATOM 770 N N . VAL A 1 98 ? 7.926 6.711 -11.82 1 56.44 98 VAL A N 1
ATOM 771 C CA . VAL A 1 98 ? 9.328 6.859 -11.445 1 56.44 98 VAL A CA 1
ATOM 772 C C . VAL A 1 98 ? 9.969 5.48 -11.273 1 56.44 98 VAL A C 1
ATOM 774 O O . VAL A 1 98 ? 11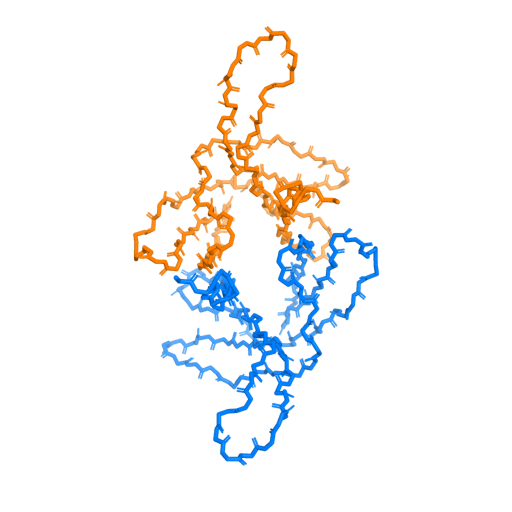.148 5.375 -10.945 1 56.44 98 VAL A O 1
ATOM 777 N N . GLY A 1 99 ? 9.57 4.301 -11.781 1 54.53 99 GLY A N 1
ATOM 778 C CA . GLY A 1 99 ? 10.297 3.066 -12.031 1 54.53 99 GLY A CA 1
ATOM 779 C C . GLY A 1 99 ? 9.656 1.852 -11.383 1 54.53 99 GLY A C 1
ATOM 780 O O . GLY A 1 99 ? 9.289 1.887 -10.211 1 54.53 99 GLY A O 1
ATOM 781 N N . VAL A 1 100 ? 9.047 1.015 -12.18 1 57 100 VAL A N 1
ATOM 782 C CA . VAL A 1 100 ? 8.625 -0.375 -12.039 1 57 100 VAL A CA 1
ATOM 783 C C . VAL A 1 100 ? 9.812 -1.227 -11.586 1 57 100 VAL A C 1
ATOM 785 O O . VAL A 1 100 ? 10.867 -1.221 -12.219 1 57 100 VAL A O 1
ATOM 788 N N . GLY A 1 101 ? 10.109 -1.397 -10.312 1 59.88 101 GLY A N 1
ATOM 789 C CA . GLY A 1 101 ? 11.047 -2.482 -10.078 1 59.88 101 GLY A CA 1
ATOM 790 C C . GLY A 1 101 ? 10.414 -3.857 -10.203 1 59.88 101 GLY A C 1
ATOM 791 O O . GLY A 1 101 ? 9.211 -4.016 -9.984 1 59.88 101 GLY A O 1
ATOM 792 N N . LYS A 1 102 ? 10.984 -4.668 -11.336 1 57.75 102 LYS A N 1
ATOM 793 C CA . LYS A 1 102 ? 10.617 -6.078 -11.383 1 57.75 102 LYS A CA 1
ATOM 794 C C . LYS A 1 102 ? 11.336 -6.875 -10.297 1 57.75 102 LYS A C 1
ATOM 796 O O . LYS A 1 102 ? 12.547 -6.758 -10.141 1 57.75 102 LYS A O 1
ATOM 801 N N . TRP A 1 103 ? 10.703 -7.031 -9.273 1 53.75 103 TRP A N 1
ATOM 802 C CA . TRP A 1 103 ? 11.352 -7.812 -8.227 1 53.75 103 TRP A CA 1
ATOM 803 C C . TRP A 1 103 ? 11.016 -9.297 -8.359 1 53.75 103 TRP A C 1
ATOM 805 O O . TRP A 1 103 ? 9.852 -9.688 -8.258 1 53.75 103 TRP A O 1
ATOM 815 N N . PRO A 1 104 ? 11.82 -9.914 -9.195 1 46.91 104 PRO A N 1
ATOM 816 C CA . PRO A 1 104 ? 11.602 -11.359 -9.266 1 46.91 104 PRO A CA 1
ATOM 817 C C . PRO A 1 104 ? 11.469 -12 -7.887 1 46.91 104 PRO A C 1
ATOM 819 O O . PRO A 1 104 ? 12.258 -11.711 -6.984 1 46.91 104 PRO A O 1
ATOM 822 N N . THR A 1 105 ? 10.492 -11.758 -7.18 1 46.59 105 THR A N 1
ATOM 823 C CA . THR A 1 105 ? 10.469 -12.555 -5.957 1 46.59 105 THR A CA 1
ATOM 824 C C . THR A 1 105 ? 10.281 -14.031 -6.281 1 46.59 105 THR A C 1
ATOM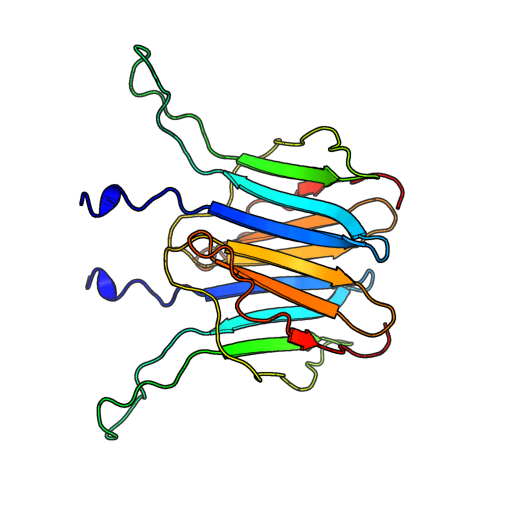 826 O O . THR A 1 105 ? 9.703 -14.383 -7.312 1 46.59 105 THR A O 1
ATOM 829 N N . GLY A 1 106 ? 11.148 -14.969 -5.977 1 37.09 106 GLY A N 1
ATOM 830 C CA . GLY A 1 106 ? 11.141 -16.406 -6.18 1 37.09 106 GLY A CA 1
ATOM 831 C C . GLY A 1 106 ? 9.75 -17.016 -6.062 1 37.09 106 GLY A C 1
ATOM 832 O O . GLY A 1 106 ? 8.828 -16.375 -5.57 1 37.09 106 GLY A O 1
ATOM 833 N N . CYS A 1 107 ? 9.758 -18.5 -6.379 1 36.09 107 CYS A N 1
ATOM 834 C CA . CYS A 1 107 ? 8.852 -19.594 -6.727 1 36.09 107 CYS A CA 1
ATOM 835 C C . CYS A 1 107 ? 7.734 -19.719 -5.699 1 36.09 107 CYS A C 1
ATOM 837 O O . CYS A 1 107 ? 8 -19.969 -4.52 1 36.09 107 CYS A O 1
ATOM 839 N N . PHE A 1 108 ? 6.789 -19.031 -5.871 1 33.22 108 PHE A N 1
ATOM 840 C CA . PHE A 1 108 ? 5.582 -19.312 -5.105 1 33.22 108 PHE A CA 1
ATOM 841 C C . PHE A 1 108 ? 5.145 -20.766 -5.312 1 33.22 108 PHE A C 1
ATOM 843 O O . PHE A 1 108 ? 5.406 -21.359 -6.363 1 33.22 108 PHE A O 1
ATOM 850 N N . MET B 1 1 ? 0.536 29.703 0.715 1 26.53 1 MET B N 1
ATOM 851 C CA . MET B 1 1 ? -0.076 28.406 0.511 1 26.53 1 MET B CA 1
ATOM 852 C C . MET B 1 1 ? -0.355 27.719 1.845 1 26.53 1 MET B C 1
ATOM 854 O O . MET B 1 1 ? 0.513 27.672 2.719 1 26.53 1 MET B O 1
ATOM 858 N N . ASP B 1 2 ? -1.599 27.719 2.404 1 32.75 2 ASP B N 1
ATOM 859 C CA . ASP B 1 2 ? -2.002 27.234 3.717 1 32.75 2 ASP B CA 1
ATOM 860 C C . ASP B 1 2 ? -1.316 25.906 4.043 1 32.75 2 ASP B C 1
ATOM 862 O O . ASP B 1 2 ? -1.397 24.953 3.264 1 32.75 2 ASP B O 1
ATOM 866 N N . PRO B 1 3 ? -0.295 25.891 4.789 1 37.25 3 PRO B N 1
ATOM 867 C CA . PRO B 1 3 ? 0.424 24.641 5.07 1 37.25 3 PRO B CA 1
ATOM 868 C C . PRO B 1 3 ? -0.514 23.469 5.355 1 37.25 3 PRO B C 1
ATOM 870 O O . PRO B 1 3 ? -0.104 22.312 5.262 1 37.25 3 PRO B O 1
ATOM 873 N N . ASN B 1 4 ? -1.64 23.672 5.949 1 39.19 4 ASN B N 1
ATOM 874 C CA . ASN B 1 4 ? -2.828 22.859 6.145 1 39.19 4 ASN B CA 1
ATOM 875 C C . ASN B 1 4 ? -3.516 22.531 4.82 1 39.19 4 ASN B C 1
ATOM 877 O O . ASN B 1 4 ? -4.531 21.828 4.793 1 39.19 4 ASN B O 1
ATOM 881 N N . ASP B 1 5 ? -3.57 23.422 3.908 1 42.88 5 ASP B N 1
ATOM 882 C CA . ASP B 1 5 ? -4.09 23.172 2.564 1 42.88 5 ASP B CA 1
ATOM 883 C C . ASP B 1 5 ? -3.42 21.969 1.922 1 42.88 5 ASP B C 1
ATOM 885 O O . ASP B 1 5 ? -3.156 21.969 0.718 1 42.88 5 ASP B O 1
ATOM 889 N N . VAL B 1 6 ? -2.518 21.266 2.721 1 44.69 6 VAL B N 1
ATOM 890 C CA . VAL B 1 6 ? -1.758 20.078 2.318 1 44.69 6 VAL B CA 1
ATOM 891 C C . VAL B 1 6 ? -2.623 19.188 1.435 1 44.69 6 VAL B C 1
ATOM 893 O O . VAL B 1 6 ? -3.689 18.734 1.856 1 44.69 6 VAL B O 1
ATOM 896 N N . GLY B 1 7 ? -2.84 19.516 0.245 1 53.12 7 GLY B N 1
ATOM 897 C CA . GLY B 1 7 ? -3.533 18.641 -0.691 1 53.12 7 GLY B CA 1
ATOM 898 C C . GLY B 1 7 ? -3.707 17.234 -0.174 1 53.12 7 GLY B C 1
ATOM 899 O O . GLY B 1 7 ? -2.928 16.766 0.663 1 53.12 7 GLY B O 1
ATOM 900 N N . SER B 1 8 ? -5.121 16.766 -0.024 1 65 8 SER B N 1
ATOM 901 C CA . SER B 1 8 ? -5.645 15.539 0.563 1 65 8 SER B CA 1
ATOM 902 C C . SER B 1 8 ? -4.77 14.344 0.211 1 65 8 SER B C 1
ATOM 904 O O . SER B 1 8 ? -4.484 14.094 -0.963 1 65 8 SER B O 1
ATOM 906 N N . PHE B 1 9 ? -3.816 14.062 1.168 1 81.88 9 PHE B N 1
ATOM 907 C CA . PHE B 1 9 ? -3.062 12.82 1.019 1 81.88 9 PHE B CA 1
ATOM 908 C C . PHE B 1 9 ? -3.982 11.672 0.621 1 81.88 9 PHE B C 1
ATOM 910 O O . PHE B 1 9 ? -4.992 11.422 1.283 1 81.88 9 PHE B O 1
ATOM 917 N N . ARG B 1 10 ? -3.754 11.336 -0.568 1 89.94 10 ARG B N 1
ATOM 918 C CA . ARG B 1 10 ? -4.504 10.195 -1.091 1 89.94 10 ARG B CA 1
ATOM 919 C C . ARG B 1 10 ? -3.57 9.172 -1.725 1 89.94 10 ARG B C 1
ATOM 921 O O . ARG B 1 10 ? -2.59 9.539 -2.377 1 89.94 10 ARG B O 1
ATOM 928 N N . PHE B 1 11 ? -3.871 7.883 -1.523 1 94.5 11 PHE B N 1
ATOM 929 C CA . PHE B 1 11 ? -3.072 6.887 -2.225 1 94.5 11 PHE B CA 1
ATOM 930 C C . PHE B 1 11 ? -3.928 5.688 -2.619 1 94.5 11 PHE B C 1
ATOM 932 O O . PHE B 1 11 ? -4.996 5.461 -2.043 1 94.5 11 PHE B O 1
ATOM 939 N N . ASN B 1 12 ? -3.496 5.047 -3.662 1 96 12 ASN B N 1
ATOM 940 C CA . ASN B 1 12 ? -4.102 3.805 -4.129 1 96 12 ASN B CA 1
ATOM 941 C C . ASN B 1 12 ? -3.113 2.643 -4.082 1 96 12 ASN B C 1
ATOM 943 O O . ASN B 1 12 ? -1.931 2.818 -4.379 1 96 12 ASN B O 1
ATOM 947 N N . VAL B 1 13 ? -3.619 1.528 -3.705 1 96.06 13 VAL B N 1
ATOM 948 C CA . VAL B 1 13 ? -2.916 0.267 -3.91 1 96.06 13 VAL B CA 1
ATOM 949 C C . VAL B 1 13 ? -3.73 -0.636 -4.832 1 96.06 13 VAL B C 1
ATOM 951 O O . VAL B 1 13 ? -4.879 -0.973 -4.527 1 96.06 13 VAL B O 1
ATOM 954 N N . ASN B 1 14 ? -3.139 -0.957 -5.961 1 95.31 14 ASN B N 1
ATOM 955 C CA . ASN B 1 14 ? -3.789 -1.823 -6.941 1 95.31 14 ASN B CA 1
ATOM 956 C C . ASN B 1 14 ? -3.057 -3.154 -7.082 1 95.31 14 ASN B C 1
ATOM 958 O O . ASN B 1 14 ? -1.859 -3.182 -7.371 1 95.31 14 ASN B O 1
ATOM 962 N N . LEU B 1 15 ? -3.762 -4.242 -6.805 1 94.44 15 LEU B N 1
ATOM 963 C CA . LEU B 1 15 ? -3.262 -5.574 -7.125 1 94.44 15 LEU B CA 1
ATOM 964 C C . LEU B 1 15 ? -3.773 -6.035 -8.484 1 94.44 15 LEU B C 1
ATOM 966 O O . LEU B 1 15 ? -4.98 -6.172 -8.688 1 94.44 15 LEU B O 1
ATOM 970 N N . LEU B 1 16 ? -2.838 -6.297 -9.305 1 92.62 16 LEU B N 1
ATOM 971 C CA . LEU B 1 16 ? -3.217 -6.621 -10.672 1 92.62 16 LEU B CA 1
ATOM 972 C C . LEU B 1 16 ? -3.08 -8.117 -10.938 1 92.62 16 LEU B C 1
ATOM 974 O O . LEU B 1 16 ? -2.152 -8.758 -10.438 1 92.62 16 LEU B O 1
ATOM 978 N N . LYS B 1 17 ? -3.979 -8.555 -11.766 1 90.56 17 LYS B N 1
ATOM 979 C CA . LYS B 1 17 ? -3.859 -9.898 -12.32 1 90.56 17 LYS B CA 1
ATOM 980 C C . LYS B 1 17 ? -2.955 -9.906 -13.547 1 90.56 17 LYS B C 1
ATOM 982 O O . LYS B 1 17 ? -2.557 -8.844 -14.039 1 90.56 17 LYS B O 1
ATOM 987 N N . LYS B 1 18 ? -2.686 -11.109 -13.953 1 87.56 18 LYS B N 1
ATOM 988 C CA . LYS B 1 18 ? -1.818 -11.273 -15.117 1 87.56 18 LYS B CA 1
ATOM 989 C C . LYS B 1 18 ? -2.414 -10.602 -16.344 1 87.56 18 LYS B C 1
ATOM 991 O O . LYS B 1 18 ? -1.683 -10.062 -17.188 1 87.56 18 LYS B O 1
ATOM 996 N N . ASN B 1 19 ? -3.727 -10.594 -16.422 1 90.62 19 ASN B N 1
ATOM 997 C CA . ASN B 1 19 ? -4.391 -10.07 -17.609 1 90.62 19 ASN B CA 1
ATOM 998 C C . ASN B 1 19 ? -4.551 -8.555 -17.547 1 90.62 19 ASN B C 1
ATOM 1000 O O . ASN B 1 19 ? -5.141 -7.949 -18.438 1 90.62 19 ASN B O 1
ATOM 1004 N N . GLY B 1 20 ? -4.117 -8.016 -16.484 1 91.38 20 GLY B N 1
ATOM 1005 C CA . GLY B 1 20 ? -4.176 -6.57 -16.359 1 91.38 20 GLY B CA 1
ATOM 1006 C C . GLY B 1 20 ? -5.352 -6.086 -15.539 1 91.38 20 GLY B C 1
ATOM 1007 O O . GLY B 1 20 ? -5.426 -4.906 -15.188 1 91.38 20 GLY B O 1
ATOM 1008 N N . ASP B 1 21 ? -6.324 -7.012 -15.305 1 93 21 ASP B N 1
ATOM 1009 C CA . ASP B 1 21 ? -7.43 -6.641 -14.43 1 93 21 ASP B CA 1
ATOM 1010 C C . ASP B 1 21 ? -6.93 -6.258 -13.039 1 93 21 ASP B C 1
ATOM 1012 O O . ASP B 1 21 ? -5.895 -6.75 -12.594 1 93 21 ASP B O 1
ATOM 1016 N N . ILE B 1 22 ? -7.672 -5.297 -12.453 1 94.56 22 ILE B N 1
ATOM 1017 C CA . ILE B 1 22 ? -7.402 -4.98 -11.055 1 94.56 22 ILE B CA 1
ATOM 1018 C C . ILE B 1 22 ? -8.258 -5.871 -10.148 1 94.56 22 ILE B C 1
ATOM 1020 O O . ILE B 1 22 ? -9.477 -5.727 -10.102 1 94.56 22 ILE B O 1
ATOM 1024 N N . ALA B 1 23 ? -7.527 -6.785 -9.469 1 92.69 23 ALA B N 1
ATOM 1025 C CA . ALA B 1 23 ? -8.234 -7.688 -8.57 1 92.69 23 ALA B CA 1
ATOM 1026 C C . ALA B 1 23 ? -8.695 -6.957 -7.309 1 92.69 23 ALA B C 1
ATOM 1028 O O . ALA B 1 23 ? -9.766 -7.25 -6.773 1 92.69 23 ALA B O 1
ATOM 1029 N N . LEU B 1 24 ? -7.91 -6.023 -6.875 1 93 24 LEU B N 1
ATOM 1030 C CA . LEU B 1 24 ? -8.227 -5.227 -5.695 1 93 24 LEU B CA 1
ATOM 1031 C C . LEU B 1 24 ? -7.715 -3.797 -5.855 1 93 24 LEU B C 1
ATOM 1033 O O . LEU B 1 24 ? -6.516 -3.58 -6.043 1 93 24 LEU B O 1
ATOM 1037 N N . HIS B 1 25 ? -8.594 -2.914 -5.934 1 94.94 25 HIS B N 1
ATOM 1038 C CA . HIS B 1 25 ? -8.336 -1.485 -5.793 1 94.94 25 HIS B CA 1
ATOM 1039 C C . HIS B 1 25 ? -8.617 -1.011 -4.371 1 94.94 25 HIS B C 1
ATOM 1041 O O . HIS B 1 25 ? -9.75 -1.118 -3.891 1 94.94 25 HIS B O 1
ATOM 1047 N N . PHE B 1 26 ? -7.613 -0.592 -3.684 1 94 26 PHE B N 1
ATOM 1048 C CA . PHE B 1 26 ? -7.664 -0.164 -2.291 1 94 26 PHE B CA 1
ATOM 1049 C C . PHE B 1 26 ? -7.348 1.322 -2.168 1 94 26 PHE B C 1
ATOM 1051 O O . PHE B 1 26 ? -6.25 1.76 -2.52 1 94 26 PHE B O 1
ATOM 1058 N N . ASN B 1 27 ? -8.359 2.09 -1.629 1 95.19 27 ASN B N 1
ATOM 1059 C CA . ASN B 1 27 ? -8.234 3.545 -1.634 1 95.19 27 ASN B CA 1
ATOM 1060 C C . ASN B 1 27 ? -8.812 4.16 -0.36 1 95.19 27 ASN B C 1
ATOM 1062 O O . ASN B 1 27 ? -10.016 4.367 -0.255 1 95.19 27 ASN B O 1
ATOM 1066 N N . PRO B 1 28 ? -7.953 4.48 0.61 1 93.81 28 PRO B N 1
ATOM 1067 C CA . PRO B 1 28 ? -8.43 5.184 1.803 1 93.81 28 PRO B CA 1
ATOM 1068 C C . PRO B 1 28 ? -8.812 6.633 1.519 1 93.81 28 PRO B C 1
ATOM 1070 O O . PRO B 1 28 ? -8.062 7.355 0.853 1 93.81 28 PRO B O 1
ATOM 1073 N N . ARG B 1 29 ? -9.961 6.961 1.944 1 92.25 29 ARG B N 1
ATOM 1074 C CA . ARG B 1 29 ? -10.453 8.336 1.88 1 92.25 29 ARG B CA 1
ATOM 1075 C C . ARG B 1 29 ? -10.523 8.961 3.27 1 92.25 29 ARG B C 1
ATOM 1077 O O . ARG B 1 29 ? -11 8.328 4.215 1 92.25 29 ARG B O 1
ATOM 1084 N N . PHE B 1 30 ? -9.984 10.148 3.352 1 91.62 30 PHE B N 1
ATOM 1085 C CA . PHE B 1 30 ? -9.922 10.789 4.664 1 91.62 30 PHE B CA 1
ATOM 1086 C C . PHE B 1 30 ? -11.102 11.719 4.871 1 91.62 30 PHE B C 1
ATOM 1088 O O . PHE B 1 30 ? -11.828 12.031 3.922 1 91.62 30 PHE B O 1
ATOM 1095 N N . ASP B 1 31 ? -11.18 12.094 6.184 1 90 31 ASP B N 1
ATOM 1096 C CA . ASP B 1 31 ? -12.305 12.953 6.539 1 90 31 ASP B CA 1
ATOM 1097 C C . ASP B 1 31 ? -12.336 14.211 5.672 1 90 31 ASP B C 1
ATOM 1099 O O . ASP B 1 31 ? -11.289 14.789 5.371 1 90 31 ASP B O 1
ATOM 1103 N N . GLU B 1 32 ? -13.531 14.477 5.184 1 84.44 32 GLU B N 1
ATOM 1104 C CA . GLU B 1 32 ? -13.688 15.68 4.375 1 84.44 32 GLU B CA 1
ATOM 1105 C C . GLU B 1 32 ? -14.773 16.594 4.949 1 84.44 32 GLU B C 1
ATOM 1107 O O . GLU B 1 32 ? -15.773 16.109 5.48 1 84.44 32 GLU B O 1
ATOM 1112 N N . LYS B 1 33 ? -14.438 17.891 4.887 1 82.44 33 LYS B N 1
ATOM 1113 C CA . LYS B 1 33 ? -15.484 18.844 5.254 1 82.44 33 LYS B CA 1
ATOM 1114 C C . LYS B 1 33 ? -16.609 18.844 4.227 1 82.44 33 LYS B C 1
ATOM 1116 O O . LYS B 1 33 ? -16.359 18.844 3.02 1 82.44 33 LYS B O 1
ATOM 1121 N N . ALA B 1 34 ? -17.828 18.594 4.715 1 74.88 34 ALA B N 1
ATOM 1122 C CA . ALA B 1 34 ? -18.969 18.609 3.791 1 74.88 34 ALA B CA 1
ATOM 1123 C C . ALA B 1 34 ? -19.062 19.938 3.062 1 74.88 34 ALA B C 1
ATOM 1125 O O . ALA B 1 34 ? -18.812 21 3.65 1 74.88 34 ALA B O 1
ATOM 1126 N N . LYS B 1 35 ? -19.172 19.75 1.654 1 66.75 35 LYS B N 1
ATOM 1127 C CA . LYS B 1 35 ? -19.312 20.922 0.796 1 66.75 35 LYS B CA 1
ATOM 1128 C C . LYS B 1 35 ? -20.734 21.484 0.875 1 66.75 35 LYS B C 1
ATOM 1130 O O . LYS B 1 35 ? -21.703 20.734 0.991 1 66.75 35 LYS B O 1
ATOM 1135 N N . GLY B 1 36 ? -20.891 22.734 1.062 1 65.06 36 GLY B N 1
ATOM 1136 C CA . GLY B 1 36 ? -22.141 23.484 1.04 1 65.06 36 GLY B CA 1
ATOM 1137 C C . GLY B 1 36 ? -22.531 24.031 2.396 1 65.06 36 GLY B C 1
ATOM 1138 O O . GLY B 1 36 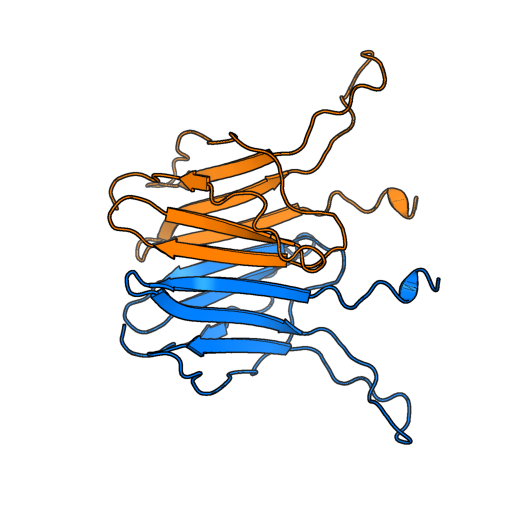? -21.734 24 3.34 1 65.06 36 GLY B O 1
ATOM 1139 N N . PHE B 1 37 ? -23.75 24.562 2.344 1 67 37 PHE B N 1
ATOM 1140 C CA . PHE B 1 37 ? -24.438 25.359 3.369 1 67 37 PHE B CA 1
ATOM 1141 C C . PHE B 1 37 ? -24.672 24.516 4.625 1 67 37 PHE B C 1
ATOM 1143 O O . PHE B 1 37 ? -25.266 25 5.586 1 67 37 PHE B O 1
ATOM 1150 N N . ILE B 1 38 ? -24.438 23.328 4.422 1 60.5 38 ILE B N 1
ATOM 1151 C CA . ILE B 1 38 ? -24.703 22.5 5.586 1 60.5 38 ILE B CA 1
ATOM 1152 C C . ILE B 1 38 ? -23.562 22.641 6.594 1 60.5 38 ILE B C 1
ATOM 1154 O O . ILE B 1 38 ? -22.391 22.594 6.223 1 60.5 38 ILE B O 1
ATOM 1158 N N . CYS B 1 39 ? -23.734 23.016 7.848 1 63.41 39 CYS B N 1
ATOM 1159 C CA . CYS B 1 39 ? -22.938 23.219 9.047 1 63.41 39 CYS B CA 1
ATOM 1160 C C . CYS B 1 39 ? -21.719 22.281 9.039 1 63.41 39 CYS B C 1
ATOM 1162 O O . CYS B 1 39 ? -21.656 21.344 8.242 1 63.41 39 CYS B O 1
ATOM 1164 N N . GLY B 1 40 ? -20.688 22.484 10.008 1 67.38 40 GLY B N 1
ATOM 1165 C CA . GLY B 1 40 ? -19.469 21.891 10.5 1 67.38 40 GLY B CA 1
ATOM 1166 C C . GLY B 1 40 ? -19.469 20.375 10.461 1 67.38 40 GLY B C 1
ATOM 1167 O O . GLY B 1 40 ? -18.875 19.719 11.328 1 67.38 40 GLY B O 1
ATOM 1168 N N . LYS B 1 41 ? -20.406 19.891 9.398 1 82.31 41 LYS B N 1
ATOM 1169 C CA . LYS B 1 41 ? -20.422 18.438 9.5 1 82.31 41 LYS B CA 1
ATOM 1170 C C . LYS B 1 41 ? -19.219 17.828 8.789 1 82.31 41 LYS B C 1
ATOM 1172 O O . LYS B 1 41 ? -18.828 18.281 7.707 1 82.31 41 LYS B O 1
ATOM 1177 N N . ILE B 1 42 ? -18.516 16.953 9.312 1 87.06 42 ILE B N 1
ATOM 1178 C CA . ILE B 1 42 ? -17.391 16.203 8.766 1 87.06 42 ILE B CA 1
ATOM 1179 C C . ILE B 1 42 ? -17.859 14.844 8.266 1 87.06 42 ILE B C 1
ATOM 1181 O O . ILE B 1 42 ? -18.516 14.102 9 1 87.06 42 ILE B O 1
ATOM 1185 N N . LYS B 1 43 ? -17.812 14.648 6.887 1 87.38 43 LYS B N 1
ATOM 1186 C CA . LYS B 1 43 ? -17.984 13.297 6.371 1 87.38 43 LYS B CA 1
ATOM 1187 C C . LYS B 1 43 ? -16.828 12.391 6.777 1 87.38 43 LYS B C 1
ATOM 1189 O O . LYS B 1 43 ? -15.68 12.656 6.445 1 87.38 43 LYS B O 1
ATOM 1194 N N . PRO B 1 44 ? -17.188 11.344 7.559 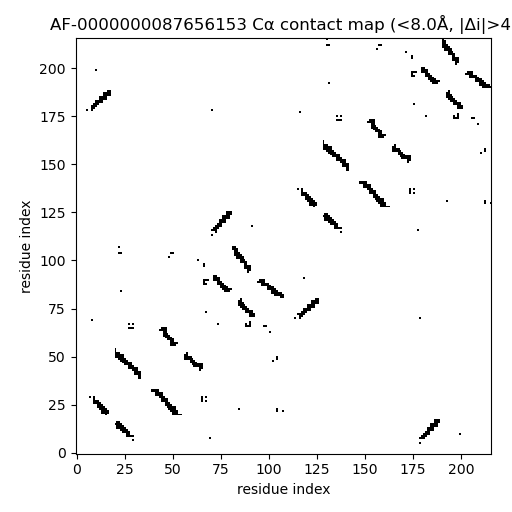1 90.94 44 PRO B N 1
ATOM 1195 C CA . PRO B 1 44 ? -16.094 10.453 7.977 1 90.94 44 PRO B CA 1
ATOM 1196 C C . PRO B 1 44 ? -15.445 9.734 6.801 1 90.94 44 PRO B C 1
ATOM 1198 O O . PRO B 1 44 ? -16.125 9.367 5.84 1 90.94 44 PRO B O 1
ATOM 1201 N N . GLY B 1 45 ? -14.172 9.641 6.922 1 91.44 45 GLY B N 1
ATOM 1202 C CA . GLY B 1 45 ? -13.43 8.891 5.922 1 91.44 45 GLY B CA 1
ATOM 1203 C C . GLY B 1 45 ? -13.805 7.422 5.879 1 91.44 45 GLY B C 1
ATOM 1204 O O . GLY B 1 45 ? -14.477 6.922 6.785 1 91.44 45 GLY B O 1
ATOM 1205 N N . CYS B 1 46 ? -13.406 6.727 4.816 1 92.06 46 CYS B N 1
ATOM 1206 C CA . CYS B 1 46 ? -13.609 5.293 4.617 1 92.06 46 CYS B CA 1
ATOM 1207 C C . CYS B 1 46 ? -12.523 4.711 3.719 1 92.06 46 CYS B C 1
ATOM 1209 O O . CYS B 1 46 ? -11.641 5.434 3.256 1 92.06 46 CYS B O 1
ATOM 1211 N N . VAL B 1 47 ? -12.609 3.373 3.625 1 92.62 47 VAL B N 1
ATOM 1212 C CA . VAL B 1 47 ? -11.703 2.723 2.678 1 92.62 47 VAL B CA 1
ATOM 1213 C C . VAL B 1 47 ? -12.508 2.156 1.508 1 92.62 47 VAL B C 1
ATOM 1215 O O . VAL B 1 47 ? -13.328 1.255 1.688 1 92.62 47 VAL B O 1
ATOM 1218 N N . ILE B 1 48 ? -12.203 2.791 0.316 1 93.25 48 ILE B N 1
ATOM 1219 C CA . ILE B 1 48 ? -12.852 2.254 -0.878 1 93.25 48 ILE B CA 1
ATOM 1220 C C . ILE B 1 48 ? -12.133 0.981 -1.323 1 93.25 48 ILE B C 1
ATOM 1222 O O . ILE B 1 48 ? -10.898 0.935 -1.359 1 93.25 48 ILE B O 1
ATOM 1226 N N . ARG B 1 49 ? -12.93 -0.106 -1.56 1 92.69 49 ARG B N 1
ATOM 1227 C CA . ARG B 1 49 ? -12.461 -1.335 -2.191 1 92.69 49 ARG B CA 1
ATOM 1228 C C . ARG B 1 49 ? -13.297 -1.671 -3.422 1 92.69 49 ARG B C 1
ATOM 1230 O O . ARG B 1 49 ? -14.523 -1.54 -3.4 1 92.69 49 ARG B O 1
ATOM 1237 N N . ASN B 1 50 ? -12.57 -1.94 -4.469 1 93.44 50 ASN B N 1
ATOM 1238 C CA . ASN B 1 50 ? -13.242 -2.229 -5.73 1 93.44 50 ASN B CA 1
ATOM 1239 C C . ASN B 1 50 ? -12.375 -3.094 -6.641 1 93.44 50 ASN B C 1
ATOM 1241 O O . ASN B 1 50 ? -11.25 -3.441 -6.281 1 93.44 50 ASN B O 1
ATOM 1245 N N . SER B 1 51 ? -12.977 -3.621 -7.68 1 92.69 51 SER B N 1
ATOM 1246 C CA . SER B 1 51 ? -12.242 -4.355 -8.703 1 92.69 51 SER B CA 1
ATOM 1247 C C . SER B 1 51 ? -12.523 -3.795 -10.094 1 92.69 51 SER B C 1
ATOM 1249 O O . SER B 1 51 ? -13.531 -3.125 -10.305 1 92.69 51 SER B O 1
ATOM 1251 N N . LEU B 1 52 ? -11.617 -3.887 -10.922 1 94.56 52 LEU B N 1
ATOM 1252 C CA . LEU B 1 52 ? -11.758 -3.549 -12.336 1 94.56 52 LEU B CA 1
ATOM 1253 C C . LEU B 1 52 ? -11.602 -4.789 -13.203 1 94.56 52 LEU B C 1
ATOM 1255 O O . LEU B 1 52 ? -10.516 -5.367 -13.281 1 94.56 52 LEU B O 1
ATOM 1259 N N . VAL B 1 53 ? -12.695 -5.18 -13.812 1 93.31 53 VAL B N 1
ATOM 1260 C CA . VAL B 1 53 ? -12.703 -6.387 -14.633 1 93.31 53 VAL B CA 1
ATOM 1261 C C . VAL B 1 53 ? -13.117 -6.039 -16.062 1 93.31 53 VAL B C 1
ATOM 1263 O O . VAL B 1 53 ? -14.18 -5.445 -16.281 1 93.31 53 VAL B O 1
ATOM 1266 N N . ASN B 1 54 ? -12.242 -6.371 -16.953 1 95 54 ASN B N 1
ATOM 1267 C CA . ASN B 1 54 ? -12.492 -6.09 -18.359 1 95 54 ASN B CA 1
ATOM 1268 C C . ASN B 1 54 ? -12.828 -4.621 -18.594 1 95 54 ASN B C 1
ATOM 1270 O O . ASN B 1 54 ? -13.781 -4.301 -19.312 1 95 54 ASN B O 1
ATOM 1274 N N . GLY B 1 55 ? -12.172 -3.846 -17.875 1 94.62 55 GLY B N 1
ATOM 1275 C CA . GLY B 1 55 ? -12.297 -2.41 -18.062 1 94.62 55 GLY B CA 1
ATOM 1276 C C . GLY B 1 55 ? -13.508 -1.82 -17.359 1 94.62 55 GLY B C 1
ATOM 1277 O O . GLY B 1 55 ? -13.883 -0.677 -17.609 1 94.62 55 GLY B O 1
ATOM 1278 N N . GLU B 1 56 ? -14.133 -2.598 -16.609 1 95.88 56 GLU B N 1
ATOM 1279 C CA . GLU B 1 56 ? -15.32 -2.119 -15.891 1 95.88 56 GLU B CA 1
ATOM 1280 C C . GLU B 1 56 ? -15.133 -2.24 -14.383 1 95.88 56 GLU B C 1
ATOM 1282 O O . GLU B 1 56 ? -14.734 -3.293 -13.883 1 95.88 56 GLU B O 1
ATOM 1287 N N . TRP B 1 57 ? -15.406 -1.095 -13.797 1 95.19 57 TRP B N 1
ATOM 1288 C CA . TRP B 1 57 ? -15.383 -1.131 -12.344 1 95.19 57 TRP B CA 1
ATOM 1289 C C . TRP B 1 57 ? -16.547 -1.938 -11.797 1 95.19 57 TRP B C 1
ATOM 1291 O O . TRP B 1 57 ? -17.672 -1.859 -12.32 1 95.19 57 TRP B O 1
ATOM 1301 N N . GLY B 1 58 ? -16.234 -2.678 -10.695 1 92.69 58 GLY B N 1
ATOM 1302 C CA . GLY B 1 58 ? -17.312 -3.342 -9.977 1 92.69 58 GLY B CA 1
ATOM 1303 C C . GLY B 1 58 ? -18.031 -2.426 -9.008 1 92.69 58 GLY B C 1
ATOM 1304 O O . GLY B 1 58 ? -18.016 -1.204 -9.164 1 92.69 58 GLY B O 1
ATOM 1305 N N . ASN B 1 59 ? -18.766 -3.094 -8.055 1 90.19 59 ASN B N 1
ATOM 1306 C CA . ASN B 1 59 ? -19.406 -2.32 -6.996 1 90.19 59 ASN B CA 1
ATOM 1307 C C . ASN B 1 59 ? -18.406 -1.884 -5.934 1 90.19 59 ASN B C 1
ATOM 1309 O O . ASN B 1 59 ? -17.656 -2.709 -5.398 1 90.19 59 ASN B O 1
ATOM 1313 N N . GLU B 1 60 ? -18.469 -0.601 -5.695 1 89.38 60 GLU B N 1
ATOM 1314 C CA . GLU B 1 60 ? -17.578 -0.089 -4.66 1 89.38 60 GLU B CA 1
ATOM 1315 C C . GLU B 1 60 ? -18.016 -0.553 -3.275 1 89.38 60 GLU B C 1
ATOM 1317 O O . GLU B 1 60 ? -19.203 -0.508 -2.947 1 89.38 60 GLU B O 1
ATOM 1322 N N . GLU B 1 61 ? -17.031 -1.054 -2.58 1 88.62 61 GLU B N 1
ATOM 1323 C CA . GLU B 1 61 ? -17.234 -1.345 -1.164 1 88.62 61 GLU B CA 1
ATOM 1324 C C . GLU B 1 61 ? -16.656 -0.245 -0.285 1 88.62 61 GLU B C 1
ATOM 1326 O O . GLU B 1 61 ? -15.5 0.163 -0.477 1 88.62 61 GLU B O 1
ATOM 1331 N N . ARG B 1 62 ? -17.406 0.242 0.701 1 88.69 62 ARG B N 1
ATOM 1332 C CA . ARG B 1 62 ? -16.984 1.39 1.5 1 88.69 62 ARG B CA 1
ATOM 1333 C C . ARG B 1 62 ? -17.156 1.112 2.99 1 88.69 62 ARG B C 1
ATOM 1335 O O . ARG B 1 62 ? -16.891 1.979 3.824 1 88.69 62 ARG B O 1
ATOM 1342 N N . GLU B 1 63 ? -17.578 0.003 3.25 1 84.81 63 GLU B N 1
ATOM 1343 C CA . GLU B 1 63 ? -17.875 -0.3 4.648 1 84.81 63 GLU B CA 1
ATOM 1344 C C . GLU B 1 63 ? -16.594 -0.283 5.488 1 84.81 63 GLU B C 1
ATOM 1346 O O . GLU B 1 63 ? -15.531 -0.694 5.023 1 84.81 63 GLU B O 1
ATOM 1351 N N . GLY B 1 64 ? -16.797 0.263 6.754 1 83.38 64 GLY B N 1
ATOM 1352 C CA . GLY B 1 64 ? -15.688 0.314 7.695 1 83.38 64 GLY B CA 1
ATOM 1353 C C . GLY B 1 64 ? -15.102 1.702 7.852 1 83.38 64 GLY B C 1
ATOM 1354 O O . GLY B 1 64 ? -15.273 2.557 6.98 1 83.38 64 GLY B O 1
ATOM 1355 N N . LYS B 1 65 ? -14.477 1.838 8.992 1 86.31 65 LYS B N 1
ATOM 1356 C CA . LYS B 1 65 ? -13.797 3.105 9.25 1 86.31 65 LYS B CA 1
ATOM 1357 C C . LYS B 1 65 ? -12.445 3.152 8.547 1 86.31 65 LYS B C 1
ATOM 1359 O O . LYS B 1 65 ? -11.875 2.111 8.219 1 86.31 65 LYS B O 1
ATOM 1364 N N . ASN B 1 66 ? -12.008 4.367 8.266 1 90.38 66 ASN B N 1
ATOM 1365 C CA . ASN B 1 66 ? -10.656 4.559 7.754 1 90.38 66 ASN B CA 1
ATOM 1366 C C . ASN B 1 66 ? -9.617 4.449 8.859 1 90.38 66 ASN B C 1
ATOM 1368 O O . ASN B 1 66 ? -9.547 5.305 9.742 1 90.38 66 ASN B O 1
ATOM 1372 N N . PRO B 1 67 ? -8.781 3.484 8.82 1 90.19 67 PRO B N 1
ATOM 1373 C CA . PRO B 1 67 ? -7.809 3.279 9.898 1 90.19 67 PRO B CA 1
ATOM 1374 C C . PRO B 1 67 ? -6.543 4.117 9.719 1 90.19 67 PRO B C 1
ATOM 1376 O O . PRO B 1 67 ? -5.664 4.105 10.586 1 90.19 67 PRO B O 1
ATOM 1379 N N . PHE B 1 68 ? -6.43 4.828 8.68 1 90.12 68 PHE B N 1
ATOM 1380 C CA . PHE B 1 68 ? -5.234 5.613 8.383 1 90.12 68 PHE B CA 1
ATOM 1381 C C . PHE B 1 68 ? -5.324 6.992 9.023 1 90.12 68 PHE B C 1
ATOM 1383 O O . PHE B 1 68 ? -6.402 7.586 9.086 1 90.12 68 PHE B O 1
ATOM 1390 N N . GLU B 1 69 ? -4.207 7.355 9.5 1 86.62 69 GLU B N 1
ATOM 1391 C CA . GLU B 1 69 ? -4.055 8.719 10.008 1 86.62 69 GLU B CA 1
ATOM 1392 C C . GLU B 1 69 ? -2.994 9.484 9.219 1 86.62 69 GLU B C 1
ATOM 1394 O O . GLU B 1 69 ? -1.918 8.953 8.938 1 86.62 69 GLU B O 1
ATOM 1399 N N . ARG B 1 70 ? -3.379 10.641 8.844 1 84.19 70 ARG B N 1
ATOM 1400 C CA . ARG B 1 70 ? -2.445 11.453 8.07 1 84.19 70 ARG B CA 1
ATOM 1401 C C . ARG B 1 70 ? -1.123 11.625 8.812 1 84.19 70 ARG B C 1
ATOM 1403 O O . ARG B 1 70 ? -1.109 11.953 10 1 84.19 70 ARG B O 1
ATOM 1410 N N . GLY B 1 71 ? -0.04 11.367 8.062 1 82 71 GLY B N 1
ATOM 1411 C CA . GLY B 1 71 ? 1.283 11.578 8.625 1 82 71 GLY B CA 1
ATOM 1412 C C . GLY B 1 71 ? 1.735 10.445 9.523 1 82 71 GLY B C 1
ATOM 1413 O O . GLY B 1 71 ? 2.834 10.484 10.078 1 82 71 GLY B O 1
ATOM 1414 N N . VAL B 1 72 ? 0.916 9.539 9.797 1 86.75 72 VAL B N 1
ATOM 1415 C CA . VAL B 1 72 ? 1.251 8.383 10.633 1 86.75 72 VAL B CA 1
ATOM 1416 C C . VAL B 1 72 ? 1.491 7.164 9.75 1 86.75 72 VAL B C 1
ATOM 1418 O O . VAL B 1 72 ? 0.709 6.883 8.836 1 86.75 72 VAL B O 1
ATOM 1421 N N . GLY B 1 73 ? 2.607 6.492 10 1 90.38 73 GLY B N 1
ATOM 1422 C CA . GLY B 1 73 ? 2.916 5.277 9.273 1 90.38 73 GLY B CA 1
ATOM 1423 C C . GLY B 1 73 ? 1.946 4.145 9.555 1 90.38 73 GLY B C 1
ATOM 1424 O O . GLY B 1 73 ? 1.084 4.266 10.43 1 90.38 73 GLY B O 1
ATOM 1425 N N . PHE B 1 74 ? 2.084 3.039 8.766 1 91.94 74 PHE B N 1
ATOM 1426 C CA . PHE B 1 74 ? 1.157 1.923 8.914 1 91.94 74 PHE B CA 1
ATOM 1427 C C . PHE B 1 74 ? 1.763 0.638 8.367 1 91.94 74 PHE B C 1
ATOM 1429 O O . PHE B 1 74 ? 2.717 0.681 7.586 1 91.94 74 PHE B O 1
ATOM 1436 N N . ASP B 1 75 ? 1.216 -0.399 8.867 1 93.81 75 ASP B N 1
ATOM 1437 C CA . ASP B 1 75 ? 1.428 -1.706 8.25 1 93.81 75 ASP B CA 1
ATOM 1438 C C . ASP B 1 75 ? 0.169 -2.186 7.535 1 93.81 75 ASP B C 1
ATOM 1440 O O . ASP B 1 75 ? -0.884 -2.342 8.156 1 93.81 75 ASP B O 1
ATOM 1444 N N . LEU B 1 76 ? 0.252 -2.328 6.262 1 94.81 76 LEU B N 1
ATOM 1445 C CA . LEU B 1 76 ? -0.837 -2.883 5.465 1 94.81 76 LEU B CA 1
ATOM 1446 C C . LEU B 1 76 ? -0.554 -4.336 5.094 1 94.81 76 LEU B C 1
ATOM 1448 O O . LEU B 1 76 ? 0.484 -4.637 4.504 1 94.81 76 LEU B O 1
ATOM 1452 N N . GLU B 1 77 ? -1.461 -5.211 5.484 1 93.94 77 GLU B N 1
ATOM 1453 C CA . GLU B 1 77 ? -1.351 -6.625 5.145 1 93.94 77 GLU B CA 1
A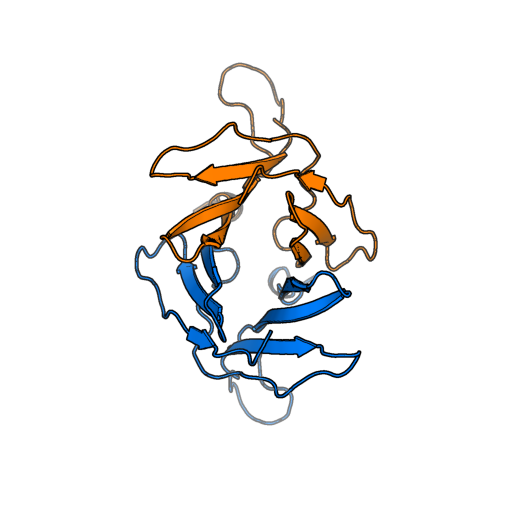TOM 1454 C C . GLU B 1 77 ? -2.502 -7.07 4.246 1 93.94 77 GLU B C 1
ATOM 1456 O O . GLU B 1 77 ? -3.67 -6.859 4.578 1 93.94 77 GLU B O 1
ATOM 1461 N N . ILE B 1 78 ? -2.148 -7.625 3.115 1 93 78 ILE B N 1
ATOM 1462 C CA . ILE B 1 78 ? -3.141 -8.156 2.186 1 93 78 ILE B CA 1
ATOM 1463 C C . ILE B 1 78 ? -2.922 -9.656 1.996 1 93 78 ILE B C 1
ATOM 1465 O O . ILE B 1 78 ? -1.863 -10.078 1.528 1 93 78 ILE B O 1
ATOM 1469 N N . LYS B 1 79 ? -3.9 -10.391 2.34 1 90.5 79 LYS B N 1
ATOM 1470 C CA . LYS B 1 79 ? -3.852 -11.844 2.221 1 90.5 79 LYS B CA 1
ATOM 1471 C C . LYS B 1 79 ? -4.758 -12.336 1.097 1 90.5 79 LYS B C 1
ATOM 1473 O O . LYS B 1 79 ? -5.953 -12.031 1.079 1 90.5 79 LYS B O 1
ATOM 1478 N N . ASN B 1 80 ? -4.039 -13.023 0.19 1 83.5 80 ASN B N 1
ATOM 1479 C CA . ASN B 1 80 ? -4.809 -13.586 -0.914 1 83.5 80 ASN B CA 1
ATOM 1480 C C . ASN B 1 80 ? -5.453 -14.922 -0.527 1 83.5 80 ASN B C 1
ATOM 1482 O O . ASN B 1 80 ? -4.754 -15.906 -0.294 1 83.5 80 ASN B O 1
ATOM 1486 N N . GLU B 1 81 ? -6.738 -14.906 -0.437 1 82.31 81 GLU B N 1
ATOM 1487 C CA . GLU B 1 81 ? -7.496 -16.125 -0.204 1 82.31 81 GLU B CA 1
ATOM 1488 C C . GLU B 1 81 ? -8.141 -16.641 -1.492 1 82.31 81 GLU B C 1
ATOM 1490 O O . GLU B 1 81 ? -7.93 -16.062 -2.562 1 82.31 81 GLU B O 1
ATOM 1495 N N . GLU B 1 82 ? -8.797 -17.781 -1.484 1 77.31 82 GLU B N 1
ATOM 1496 C CA . GLU B 1 82 ? -9.352 -18.422 -2.67 1 77.31 82 GLU B CA 1
ATOM 1497 C C . GLU B 1 82 ? -10.336 -17.5 -3.389 1 77.31 82 GLU B C 1
ATOM 1499 O O . GLU B 1 82 ? -10.328 -17.422 -4.617 1 77.31 82 GLU B O 1
ATOM 1504 N N . TYR B 1 83 ? -11.133 -16.844 -2.799 1 73.88 83 TYR B N 1
ATOM 1505 C CA . TYR B 1 83 ? -12.148 -16.062 -3.488 1 73.88 83 TYR B CA 1
ATOM 1506 C C . TYR B 1 83 ? -12.234 -14.648 -2.914 1 73.88 83 TYR B C 1
ATOM 1508 O O . TYR B 1 83 ? -13.148 -13.891 -3.246 1 73.88 83 TYR B O 1
ATOM 1516 N N . ALA B 1 84 ? -11.312 -14.32 -2.061 1 79.94 84 ALA B N 1
ATOM 1517 C CA . ALA B 1 84 ? -11.375 -13.016 -1.411 1 79.94 84 ALA B CA 1
ATOM 1518 C C . ALA B 1 84 ? -10 -12.57 -0.928 1 79.94 84 ALA B C 1
ATOM 1520 O O . ALA B 1 84 ? -9.062 -13.367 -0.896 1 79.94 84 ALA B O 1
ATOM 1521 N N . PHE B 1 85 ? -9.961 -11.281 -0.711 1 87 85 PHE B N 1
ATOM 1522 C CA . PHE B 1 85 ? -8.797 -10.734 -0.03 1 87 85 PHE B CA 1
ATOM 1523 C C . PHE B 1 85 ? -9.125 -10.391 1.418 1 87 85 PHE B C 1
ATOM 1525 O O . PHE B 1 85 ? -10.203 -9.867 1.707 1 87 85 PHE B O 1
ATOM 1532 N N . GLN B 1 86 ? -8.289 -10.781 2.291 1 88.5 86 GLN B N 1
ATOM 1533 C CA . GLN B 1 86 ? -8.305 -10.242 3.646 1 88.5 86 GLN B CA 1
ATOM 1534 C C . GLN B 1 86 ? -7.293 -9.109 3.801 1 88.5 86 GLN B C 1
ATOM 1536 O O . GLN B 1 86 ? -6.105 -9.297 3.52 1 88.5 86 GLN B O 1
ATOM 1541 N N . VAL B 1 87 ? -7.844 -7.977 4.176 1 91.38 87 VAL B N 1
ATOM 1542 C CA . VAL B 1 87 ? -6.977 -6.812 4.316 1 91.38 87 VAL B CA 1
ATOM 1543 C C . VAL B 1 87 ? -6.961 -6.352 5.773 1 91.38 87 VAL B C 1
ATOM 1545 O O . VAL B 1 87 ? -8.016 -6.246 6.406 1 91.38 87 VAL B O 1
ATOM 1548 N N . SER B 1 88 ? -5.73 -6.164 6.336 1 91.38 88 SER B N 1
ATOM 1549 C CA . SER B 1 88 ? -5.555 -5.641 7.688 1 91.38 88 SER B CA 1
ATOM 1550 C C . SER B 1 88 ? -4.602 -4.449 7.699 1 91.38 88 SER B C 1
ATOM 1552 O O . SER B 1 88 ? -3.598 -4.441 6.984 1 91.38 88 SER B O 1
ATOM 1554 N N . VAL B 1 89 ? -5.016 -3.48 8.469 1 92.44 89 VAL B N 1
ATOM 1555 C CA . VAL B 1 89 ? -4.18 -2.293 8.609 1 92.44 89 VAL B CA 1
ATOM 1556 C C . VAL B 1 89 ? -3.873 -2.045 10.086 1 92.44 89 VAL B C 1
ATOM 1558 O O . VAL B 1 89 ? -4.77 -2.117 10.93 1 92.44 89 VAL B O 1
ATOM 1561 N N . ALA B 1 90 ? -2.592 -1.744 10.438 1 90.25 90 ALA B N 1
ATOM 1562 C CA . ALA B 1 90 ? -2.15 -1.352 11.773 1 90.25 90 ALA B CA 1
ATOM 1563 C C . ALA B 1 90 ? -1.358 -0.048 11.727 1 90.25 90 ALA B C 1
ATOM 1565 O O . ALA B 1 90 ? -0.236 -0.014 11.219 1 90.25 90 AL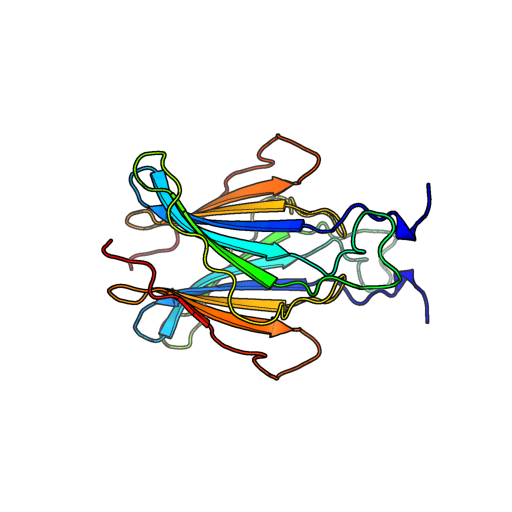A B O 1
ATOM 1566 N N . PRO B 1 91 ? -1.996 0.973 12.242 1 86.94 91 PRO B N 1
ATOM 1567 C CA . PRO B 1 91 ? -1.189 2.191 12.336 1 86.94 91 PRO B CA 1
ATOM 1568 C C . PRO B 1 91 ? 0.051 2.012 13.211 1 86.94 91 PRO B C 1
ATOM 1570 O O . PRO B 1 91 ? 0.04 1.21 14.148 1 86.94 91 PRO B O 1
ATOM 1573 N N . ALA B 1 92 ? 1.189 2.678 12.844 1 82.94 92 ALA B N 1
ATOM 1574 C CA . ALA B 1 92 ? 2.486 2.506 13.492 1 82.94 92 ALA B CA 1
ATOM 1575 C C . ALA B 1 92 ? 2.369 2.697 15 1 82.94 92 ALA B C 1
ATOM 1577 O O . ALA B 1 92 ? 3.066 2.033 15.773 1 82.94 92 ALA B O 1
ATOM 1578 N N . TYR B 1 93 ? 1.678 3.633 15.547 1 76.38 93 TYR B N 1
ATOM 1579 C CA . TYR B 1 93 ? 1.686 3.891 16.984 1 76.38 93 TYR B CA 1
ATOM 1580 C C . TYR B 1 93 ? 0.735 2.947 17.703 1 76.38 93 TYR B C 1
ATOM 1582 O O . TYR B 1 93 ? 0.752 2.865 18.938 1 76.38 93 TYR B O 1
ATOM 1590 N N . THR B 1 94 ? -0.12 2.275 16.984 1 66.25 94 THR B N 1
ATOM 1591 C CA . THR B 1 94 ? -1.062 1.358 17.609 1 66.25 94 THR B CA 1
ATOM 1592 C C . THR B 1 94 ? -0.811 -0.075 17.156 1 66.25 94 THR B C 1
ATOM 1594 O O . THR B 1 94 ? -0.521 -0.314 15.977 1 66.25 94 THR B O 1
ATOM 1597 N N . ALA B 1 95 ? -0.35 -0.826 18.109 1 60.94 95 ALA B N 1
ATOM 1598 C CA . ALA B 1 95 ? -0.248 -2.246 17.781 1 60.94 95 ALA B CA 1
ATOM 1599 C C . ALA B 1 95 ? -1.616 -2.832 17.453 1 60.94 95 ALA B C 1
ATOM 1601 O O . ALA B 1 95 ? -1.715 -3.971 16.984 1 60.94 95 ALA B O 1
ATOM 1602 N N . GLU B 1 96 ? -2.66 -1.906 17.609 1 63.41 96 GLU B N 1
ATOM 1603 C CA . GLU B 1 96 ? -3.971 -2.523 17.438 1 63.41 96 GLU B CA 1
ATOM 1604 C C . GLU B 1 96 ? -4.379 -2.549 15.977 1 63.41 96 GLU B C 1
ATOM 1606 O O . GLU B 1 96 ? -4.223 -1.553 15.266 1 63.41 96 GLU B O 1
ATOM 1611 N N . ASP B 1 97 ? -4.586 -3.744 15.422 1 62.06 97 ASP B N 1
ATOM 1612 C CA . ASP B 1 97 ? -5.176 -3.951 14.109 1 62.06 97 ASP B CA 1
ATOM 1613 C C . ASP B 1 97 ? -6.594 -3.387 14.047 1 62.06 97 ASP B C 1
ATOM 1615 O O . ASP B 1 97 ? -7.48 -3.848 14.766 1 62.06 97 ASP B O 1
ATOM 1619 N N . VAL B 1 98 ? -6.828 -2.043 13.711 1 57.81 98 VAL B N 1
ATOM 1620 C CA . VAL B 1 98 ? -8.117 -1.354 13.695 1 57.81 98 VAL B CA 1
ATOM 1621 C C . VAL B 1 98 ? -9.055 -2.027 12.695 1 57.81 98 VAL B C 1
ATOM 1623 O O . VAL B 1 98 ? -10.18 -1.575 12.484 1 57.81 98 VAL B O 1
ATOM 1626 N N . GLY B 1 99 ? -8.977 -3.238 12.234 1 54.81 99 GLY B N 1
ATOM 1627 C CA . GLY B 1 99 ? -9.984 -4.113 11.656 1 54.81 99 GLY B CA 1
ATOM 1628 C C . GLY B 1 99 ? -9.648 -4.562 10.242 1 54.81 99 GLY B C 1
ATOM 1629 O O . GLY B 1 99 ? -9.219 -3.756 9.414 1 54.81 99 GLY B O 1
ATOM 1630 N N . VAL B 1 100 ? -9.344 -5.832 10.086 1 57.28 100 VAL B N 1
ATOM 1631 C CA . VAL B 1 100 ? -9.281 -6.734 8.945 1 57.28 100 VAL B CA 1
ATOM 1632 C C . VAL B 1 100 ? -10.594 -6.672 8.156 1 57.28 100 VAL B C 1
ATOM 1634 O O . VAL B 1 100 ? -11.672 -6.898 8.71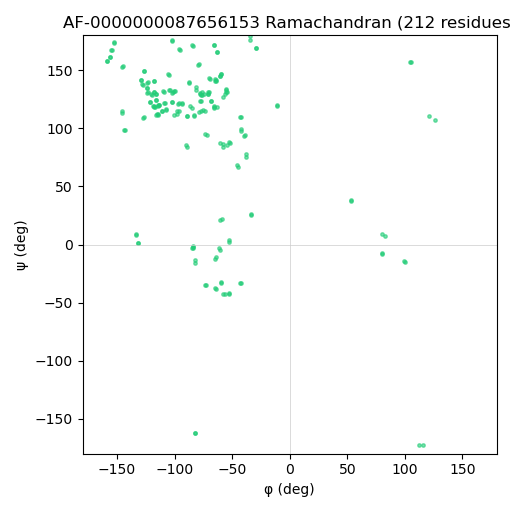9 1 57.28 100 VAL B O 1
ATOM 1637 N N . GLY B 1 101 ? -10.812 -5.785 7.199 1 60.25 101 GLY B N 1
ATOM 1638 C CA . GLY B 1 101 ? -11.961 -6.078 6.355 1 60.25 101 GLY B CA 1
ATOM 1639 C C . GLY B 1 101 ? -11.719 -7.227 5.398 1 60.25 101 GLY B C 1
ATOM 1640 O O . GLY B 1 101 ? -10.578 -7.48 4.996 1 60.25 101 GLY B O 1
ATOM 1641 N N . LYS B 1 102 ? -12.594 -8.43 5.684 1 57.75 102 LYS B N 1
ATOM 1642 C CA . LYS B 1 102 ? -12.609 -9.477 4.668 1 57.75 102 LYS B CA 1
ATOM 1643 C C . LYS B 1 102 ? -13.367 -9.031 3.426 1 57.75 102 LYS B C 1
ATOM 1645 O O . LYS B 1 102 ? -14.5 -8.547 3.525 1 57.75 102 LYS B O 1
ATOM 1650 N N . TRP B 1 103 ? -12.695 -8.547 2.537 1 53.62 103 TRP B N 1
ATOM 1651 C CA . TRP B 1 103 ? -13.398 -8.141 1.325 1 53.62 103 TRP B CA 1
ATOM 1652 C C . TRP B 1 103 ? -13.477 -9.289 0.324 1 53.62 103 TRP B C 1
ATOM 1654 O O . TRP B 1 103 ? -12.445 -9.773 -0.149 1 53.62 103 TRP B O 1
ATOM 1664 N N . PRO B 1 104 ? -14.484 -10.086 0.561 1 46.94 104 PRO B N 1
ATOM 1665 C CA . PRO B 1 104 ? -14.664 -11.125 -0.457 1 46.94 104 PRO B CA 1
ATOM 1666 C C . PRO B 1 104 ? -14.547 -10.578 -1.88 1 46.94 104 PRO B C 1
ATOM 1668 O O . PRO B 1 104 ? -15.141 -9.539 -2.197 1 46.94 104 PRO B O 1
ATOM 1671 N N . THR B 1 105 ? -13.477 -10.148 -2.283 1 46.47 105 THR B N 1
ATOM 1672 C CA . THR B 1 105 ? -13.531 -9.789 -3.695 1 46.47 105 THR B CA 1
ATOM 1673 C C . THR B 1 105 ? -13.812 -11.016 -4.559 1 46.47 105 THR B C 1
ATOM 1675 O O . THR B 1 105 ? -13.469 -12.133 -4.184 1 46.47 105 THR B O 1
ATOM 1678 N N . GLY B 1 106 ? -14.867 -11.148 -5.324 1 36.5 106 GLY B N 1
ATOM 1679 C CA . GLY B 1 106 ? -15.289 -12.211 -6.227 1 36.5 106 GLY B CA 1
ATOM 1680 C C . GLY B 1 106 ? -14.133 -12.898 -6.926 1 36.5 106 GLY B C 1
ATOM 1681 O O . GLY B 1 106 ? -13 -12.398 -6.902 1 36.5 106 GLY B O 1
ATOM 1682 N N . CYS B 1 107 ? -14.594 -14.008 -7.859 1 35.44 107 CYS B N 1
ATOM 1683 C CA . CYS B 1 107 ? -14.102 -15.203 -8.539 1 35.44 107 CYS B CA 1
ATOM 1684 C C . CYS B 1 107 ? -12.922 -14.859 -9.445 1 35.44 107 CYS B C 1
ATOM 1686 O O . CYS B 1 107 ? -13.062 -14.07 -10.383 1 35.44 107 CYS B O 1
ATOM 1688 N N . PHE B 1 108 ? -11.836 -14.852 -8.945 1 32.22 108 PHE B N 1
ATOM 1689 C CA . PHE B 1 108 ? -10.656 -14.828 -9.805 1 32.22 108 PHE B CA 1
ATOM 1690 C C . PHE B 1 108 ? -10.68 -15.992 -10.781 1 32.22 108 PHE B C 1
ATOM 1692 O O . PHE B 1 108 ? -11.242 -17.047 -10.484 1 32.22 108 PHE B O 1
#

Sequence (216 aa):
MDPNDVGSFRFNVNLLKKNGDIALHFNPRFDEKAKGFICGKIKPGCVIRNSLVNGEWGNEEREGKNPFERGVGFDLEIKNEEYAFQVSVAPAYTAEDVGVGKWPTGCFMDPNDVGSFRFNVNLLKKNGDIALHFNPRFDEKAKGFICGKIKPGCVIRNSLVNGEWGNEEREGKNPFERGVGFDLEIKNEEYAFQVSVAPAYTAEDVGVGKWPTGCF

Radius of gyration: 18.25 Å; Cα contacts (8 Å, |Δi|>4): 504; chains: 2; bounding box: 56×49×38 Å

pLDDT: mean 79.6, std 18.16, range [26.53, 96.12]

Secondary structure (DSSP, 8-state):
--TT------EEEEEE-TTS-EEEEEEEE--EEPPSSS-S-EEPPEEEEEEEETTEE-PPB--S-----TT--EEEEEEE-SS-EEEEEEETT--S---EEEE-----/--TT------EEEEEE-TTS-EEEEEEEE--EEPPSSS-S-EEPPEEEEEEEETTEE-PPB--S-----TT--EEEEEEE-SS-EEEEEEETT--S----EEE-----

Nearest PDB structures (foldseek):
  3aya-assembly2_B  TM=8.399E-01  e=7.168E-04  Homo sapiens
  3vkm-assembly1_A  TM=7.449E-01  e=9.297E-04  Homo sapiens
  3wv6-assembly2_B  TM=7.813E-01  e=1.564E-03  Homo sapiens
  4wvw-assembly1_A  TM=7.597E-01  e=2.251E-03  Gallus gallus
  3wv6-assembly2_B  TM=8.377E-01  e=8.446E-04  Homo sapiens

Organism: Ancylostoma caninum (NCBI:txid29170)